Protein AF-Q4QB37-F1 (afdb_monomer_lite)

Foldseek 3Di:
DPVPDDDDPPDDPDDDLPDDQDPDDALVSLQSVCCVVVVDDADAEPVRVCVVVDPDDLQNQLVVQCVVVVPDDSVRSSVVSQVSRCSRHPHDPDPVVLVVLVVVLVVVPQDPPVVSVVNVVSVVVNVCPDLQVLLVVLVVVVVVVVDDPVQVVQLVVLLVPADPVNCVVCCVVVRRSSCSSCVVSSCVSVVVPPDDDDQDDQDAADADPPQRWFWFWFDFQHQQWIKIKTKHFAPVLQAAEEEPNHGPCVQQVNPPVLVVLLVVLCVLLVHDNSRMHIYMYTPGDDDPHLNDNRNSLRNLLNNNRRCCNSPRVSRNSCVVVCSPPDDPDHQAQQDPQAPVRGDHHDDDDDD

Radius of gyration: 33.07 Å; chains: 1; bounding box: 73×72×82 Å

pLDDT: mean 93.52, std 3.87, range [68.19, 97.94]

Secondary structure (DSSP, 8-state):
--TT--PPTT--SS--TTSPPPSS--HHHHHHHHHHHHSS---SSHHHHHHHHSS--HHHHHHHHHHHSTTS-HHHHHHHHHHHHHHHSPPP--HHHHHHHHHHHHHH-S--SGGGHHHHHHHHHHHTTSHHHHHHHHHHHHHTT---HHHHHHHHHHHHT--HHHHHHHTTTSSHHHHHHHHHHHHHHHT---PPP--S--PPP-B-TTT--EEEEEEETTTTEEEEEEEEE-TTS---EEETTEEHHHHTTT-HHHHHHHHHHHHHHT--GGGEEEEEEE-S---S---SHHHHHHHHHHHHHHHHHH-GGGHHHHHHTTTT------PPPP-TTBTTSSS-BPPP---

Organism: Leishmania major (NCBI:txid5664)

Structure (mmCIF, N/CA/C/O backbone):
data_AF-Q4QB37-F1
#
_entry.id   AF-Q4QB37-F1
#
loop_
_atom_site.group_PDB
_atom_site.id
_atom_site.type_symbol
_atom_site.label_atom_id
_atom_site.label_alt_id
_atom_site.label_comp_id
_atom_site.label_asym_id
_atom_site.label_entity_id
_atom_site.label_seq_id
_atom_site.pdbx_PDB_ins_code
_atom_site.Cartn_x
_atom_site.Cartn_y
_atom_site.Cartn_z
_atom_site.occupancy
_atom_site.B_iso_or_equiv
_atom_site.auth_seq_id
_atom_site.auth_comp_id
_atom_site.auth_asym_id
_atom_site.auth_atom_id
_atom_site.pdbx_PDB_model_num
ATOM 1 N N . MET A 1 1 ? -11.355 11.090 -40.617 1.00 86.00 1 MET A N 1
ATOM 2 C CA . MET A 1 1 ? -9.909 11.314 -40.771 1.00 86.00 1 MET A CA 1
ATOM 3 C C . MET A 1 1 ? -9.696 12.805 -40.866 1.00 86.00 1 MET A C 1
ATOM 5 O O . MET A 1 1 ? -10.284 13.434 -41.743 1.00 86.00 1 MET A O 1
ATOM 9 N N . TYR A 1 2 ? -8.968 13.372 -39.914 1.00 94.94 2 TYR A N 1
ATOM 10 C CA . TYR A 1 2 ? -8.568 14.773 -39.955 1.00 94.94 2 TYR A CA 1
ATOM 11 C C . TYR A 1 2 ? -7.623 15.028 -41.143 1.00 94.94 2 TYR A C 1
ATOM 13 O O . TYR A 1 2 ? -6.979 14.093 -41.625 1.00 94.94 2 TYR A O 1
ATOM 21 N N . PRO A 1 3 ? -7.509 16.274 -41.638 1.00 93.56 3 PRO A N 1
ATOM 22 C CA . PRO A 1 3 ? -6.517 16.603 -42.657 1.00 93.56 3 PRO A CA 1
ATOM 23 C C . PRO A 1 3 ? -5.101 16.231 -42.185 1.00 93.56 3 PRO A C 1
ATOM 25 O O . PRO A 1 3 ? -4.648 16.717 -41.152 1.00 93.56 3 PRO A O 1
ATOM 28 N N . GLY A 1 4 ? -4.418 15.357 -42.932 1.00 94.31 4 GLY A N 1
ATOM 29 C CA . GLY A 1 4 ? -3.079 14.845 -42.600 1.00 94.31 4 GLY A CA 1
ATOM 30 C C . GLY A 1 4 ? -3.050 13.557 -41.763 1.00 94.31 4 GLY A C 1
ATOM 31 O O . GLY A 1 4 ? -1.977 12.995 -41.562 1.00 94.31 4 GLY A O 1
ATOM 32 N N . GLU A 1 5 ? -4.198 13.052 -41.309 1.00 96.88 5 GLU A N 1
ATOM 33 C CA . GLU A 1 5 ? -4.301 11.757 -40.630 1.00 96.88 5 GLU A CA 1
ATOM 34 C C . GLU A 1 5 ? -4.379 10.619 -41.659 1.00 96.88 5 GLU A C 1
ATOM 36 O O . GLU A 1 5 ? -5.135 10.710 -42.627 1.00 96.88 5 GLU A O 1
ATOM 41 N N . TYR A 1 6 ? -3.633 9.531 -41.450 1.00 95.56 6 TYR A N 1
ATOM 42 C CA . TYR A 1 6 ? -3.677 8.335 -42.295 1.00 95.56 6 TYR A CA 1
ATOM 43 C C . TYR A 1 6 ? -3.517 7.055 -41.468 1.00 95.56 6 TYR A C 1
ATOM 45 O O . TYR A 1 6 ? -2.904 7.064 -40.401 1.00 95.56 6 TYR A O 1
ATOM 53 N N . VAL A 1 7 ? -4.071 5.942 -41.963 1.00 95.81 7 VAL A N 1
ATOM 54 C CA . VAL A 1 7 ? -3.812 4.614 -41.388 1.00 95.81 7 VAL A CA 1
ATOM 55 C C . VAL A 1 7 ? -2.369 4.222 -41.727 1.00 95.81 7 VAL A C 1
ATOM 57 O O . VAL A 1 7 ? -2.030 4.223 -42.913 1.00 95.81 7 VAL A O 1
ATOM 60 N N . PRO A 1 8 ? -1.521 3.879 -40.738 1.00 96.44 8 PRO A N 1
ATOM 61 C CA . PRO A 1 8 ? -0.138 3.496 -40.997 1.00 96.44 8 PRO A CA 1
ATOM 62 C C . PRO A 1 8 ? -0.023 2.331 -41.987 1.00 96.44 8 PRO A C 1
ATOM 64 O O . PRO A 1 8 ? -0.787 1.366 -41.932 1.00 96.44 8 PRO A O 1
ATOM 67 N N . ALA A 1 9 ? 0.956 2.402 -42.889 1.00 94.25 9 ALA A N 1
ATOM 68 C CA . ALA A 1 9 ? 1.209 1.332 -43.849 1.00 94.25 9 ALA A CA 1
ATOM 69 C C . ALA A 1 9 ? 1.575 0.018 -43.132 1.00 94.25 9 ALA A C 1
ATOM 71 O O . ALA A 1 9 ? 2.252 0.027 -42.105 1.00 94.25 9 ALA A O 1
ATOM 72 N N . GLY A 1 10 ? 1.113 -1.117 -43.667 1.00 89.69 10 GLY A N 1
ATOM 73 C CA . GLY A 1 10 ? 1.336 -2.439 -43.063 1.00 89.69 10 GLY A CA 1
ATOM 74 C C . GLY A 1 10 ? 0.497 -2.726 -41.809 1.00 89.69 10 GLY A C 1
ATOM 75 O O . GLY A 1 10 ? 0.618 -3.803 -41.231 1.00 89.69 10 GLY A O 1
ATOM 76 N N . HIS A 1 11 ? -0.376 -1.803 -41.391 1.00 93.75 11 HIS A N 1
ATOM 77 C CA . HIS A 1 11 ? -1.299 -2.007 -40.279 1.00 93.75 11 HIS A CA 1
ATOM 78 C C . HIS A 1 11 ? -2.693 -2.396 -40.787 1.00 93.75 11 HIS A C 1
ATOM 80 O O . HIS A 1 11 ? -3.345 -1.621 -41.486 1.00 93.75 11 HIS A O 1
ATOM 86 N N . ASN A 1 12 ? -3.187 -3.572 -40.393 1.00 93.50 12 ASN A N 1
ATOM 87 C CA . ASN A 1 12 ? -4.571 -3.953 -40.666 1.00 93.50 12 ASN A CA 1
ATOM 88 C C . ASN A 1 12 ? -5.507 -3.335 -39.615 1.00 93.50 12 ASN A C 1
ATOM 90 O O . ASN A 1 12 ? -5.438 -3.682 -38.440 1.00 93.50 12 ASN A O 1
ATOM 94 N N . THR A 1 13 ? -6.378 -2.416 -40.032 1.00 93.81 13 THR A N 1
ATOM 95 C CA . THR A 1 13 ? -7.339 -1.747 -39.138 1.00 93.81 13 THR A CA 1
ATOM 96 C C . THR A 1 13 ? -8.440 -2.681 -38.644 1.00 93.81 13 THR A C 1
ATOM 98 O O . THR A 1 13 ? -8.933 -2.502 -37.534 1.00 93.81 13 THR A O 1
ATOM 101 N N . LEU A 1 14 ? -8.843 -3.657 -39.459 1.00 94.00 14 LEU A N 1
ATOM 102 C CA . LEU A 1 14 ? -9.902 -4.605 -39.127 1.00 94.00 14 LEU A CA 1
ATOM 103 C C . LEU A 1 14 ? -9.282 -5.995 -38.969 1.00 94.00 14 LEU A C 1
ATOM 105 O O . LEU A 1 14 ? -9.226 -6.771 -39.922 1.00 94.00 14 LEU A O 1
ATOM 109 N N . SER A 1 15 ? -8.801 -6.287 -37.762 1.00 93.19 15 SER A N 1
ATOM 110 C CA . SER A 1 15 ? -8.366 -7.621 -37.342 1.00 93.19 15 SER A CA 1
ATOM 111 C C . SER A 1 15 ? -9.188 -8.107 -36.147 1.00 93.19 15 SER A C 1
ATOM 113 O O . SER A 1 15 ? -9.742 -7.329 -35.367 1.00 93.19 15 SER A O 1
ATOM 115 N N . SER A 1 16 ? -9.308 -9.422 -36.022 1.00 93.75 16 SER A N 1
ATOM 116 C CA . SER A 1 16 ? -10.074 -10.103 -34.989 1.00 93.75 16 SER A CA 1
ATOM 117 C C . SER A 1 16 ? -9.330 -11.331 -34.466 1.00 93.75 16 SER A C 1
ATOM 119 O O . SER A 1 16 ? -8.426 -11.873 -35.099 1.00 93.75 16 SER A O 1
ATOM 121 N N . LEU A 1 17 ? -9.728 -11.818 -33.289 1.00 93.19 17 LEU A N 1
ATOM 122 C CA . LEU A 1 17 ? -9.077 -12.973 -32.655 1.00 93.19 17 LEU A CA 1
ATOM 123 C C . LEU A 1 17 ? -9.372 -14.312 -33.353 1.00 93.19 17 LEU A C 1
ATOM 125 O O . LEU A 1 17 ? -8.714 -15.302 -33.048 1.00 93.19 17 LEU A O 1
ATOM 129 N N . ARG A 1 18 ? -10.338 -14.347 -34.280 1.00 93.56 18 ARG A N 1
ATOM 130 C CA . ARG A 1 18 ? -10.609 -15.515 -35.136 1.00 93.56 18 ARG A CA 1
ATOM 131 C C . ARG A 1 18 ? -9.748 -15.544 -36.399 1.00 93.56 18 ARG A C 1
ATOM 133 O O . ARG A 1 18 ? -9.687 -16.584 -37.041 1.00 93.56 18 ARG A O 1
ATOM 140 N N . ASP A 1 19 ? -9.133 -14.421 -36.768 1.00 94.06 19 ASP A N 1
ATOM 141 C CA . ASP A 1 19 ? -8.301 -14.355 -37.969 1.00 94.06 19 ASP A CA 1
ATOM 142 C C . ASP A 1 19 ? -7.011 -15.154 -37.756 1.00 94.06 19 ASP A C 1
ATOM 144 O O . ASP A 1 19 ? -6.623 -15.434 -36.619 1.00 94.06 19 ASP A O 1
ATOM 148 N N . GLU A 1 20 ? -6.322 -15.537 -38.824 1.00 94.44 20 GLU A N 1
ATOM 149 C CA . GLU A 1 20 ? -5.069 -16.282 -38.688 1.00 94.44 20 GLU A CA 1
ATOM 150 C C . GLU A 1 20 ? -3.976 -15.458 -37.992 1.00 94.44 20 GLU A C 1
ATOM 152 O O . GLU A 1 20 ? -3.927 -14.229 -38.091 1.00 94.44 20 GLU A O 1
ATOM 157 N N . LEU A 1 21 ? -3.100 -16.143 -37.250 1.00 94.62 21 LEU A N 1
ATOM 158 C CA . LEU A 1 21 ? -1.937 -15.498 -36.652 1.00 94.62 21 LEU A CA 1
ATOM 159 C C . LEU A 1 21 ? -0.938 -15.142 -37.751 1.00 94.62 21 LEU A C 1
ATOM 161 O O . LEU A 1 21 ? -0.580 -15.977 -38.579 1.00 94.62 21 LEU A O 1
ATOM 165 N N . ARG A 1 22 ? -0.462 -13.898 -37.728 1.00 93.56 22 ARG A N 1
ATOM 166 C CA . ARG A 1 22 ? 0.622 -13.461 -38.608 1.00 93.56 22 ARG A CA 1
ATOM 167 C C . ARG A 1 22 ? 1.912 -14.221 -38.281 1.00 93.56 22 ARG A C 1
ATOM 169 O O . ARG A 1 22 ? 2.149 -14.578 -37.130 1.00 93.56 22 ARG A O 1
ATOM 176 N N . SER A 1 23 ? 2.741 -14.449 -39.297 1.00 93.56 23 SER A N 1
ATOM 177 C CA . SER A 1 23 ? 3.988 -15.217 -39.179 1.00 93.56 23 SER A CA 1
ATOM 178 C C . SER A 1 23 ? 5.167 -14.419 -38.611 1.00 93.56 23 SER A C 1
ATOM 180 O O . SER A 1 23 ? 6.194 -14.999 -38.275 1.00 93.56 23 SER A O 1
ATOM 182 N N . ASP A 1 24 ? 5.062 -13.092 -38.554 1.00 94.00 24 ASP A N 1
ATOM 183 C CA . ASP A 1 24 ? 6.097 -12.191 -38.058 1.00 94.00 24 ASP A CA 1
ATOM 184 C C . ASP A 1 24 ? 5.946 -11.899 -36.555 1.00 94.00 24 ASP A C 1
ATOM 186 O O . ASP A 1 24 ? 4.862 -11.991 -35.977 1.00 94.00 24 ASP A O 1
ATOM 190 N N . LEU A 1 25 ? 7.048 -11.515 -35.904 1.00 93.56 25 LEU A N 1
ATOM 191 C CA . LEU A 1 25 ? 7.079 -11.150 -34.484 1.00 93.56 25 LEU A CA 1
ATOM 192 C C . LEU A 1 25 ? 7.114 -9.626 -34.335 1.00 93.56 25 LEU A C 1
ATOM 194 O O . LEU A 1 25 ? 8.174 -9.012 -34.215 1.00 93.56 25 LEU A O 1
ATOM 198 N N . THR A 1 26 ? 5.937 -9.008 -34.347 1.00 94.31 26 THR A N 1
ATOM 199 C CA . THR A 1 26 ? 5.738 -7.579 -34.085 1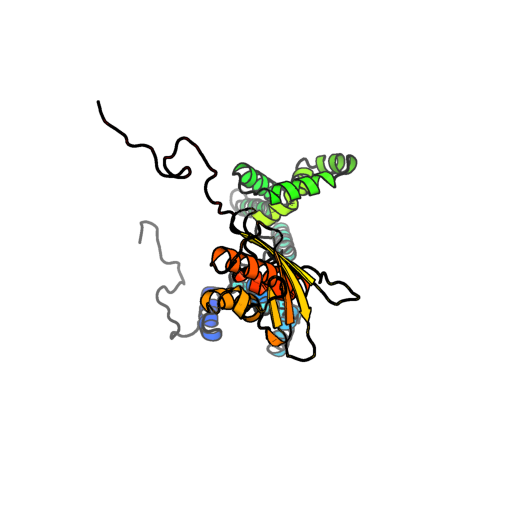.00 94.31 26 THR A CA 1
ATOM 200 C C . THR A 1 26 ? 5.007 -7.389 -32.763 1.00 94.31 26 THR A C 1
ATOM 202 O O . THR A 1 26 ? 4.374 -8.308 -32.248 1.00 94.31 26 THR A O 1
ATOM 205 N N . ALA A 1 27 ? 5.028 -6.171 -32.215 1.00 93.19 27 ALA A N 1
ATOM 206 C CA . ALA A 1 27 ? 4.244 -5.866 -31.019 1.00 93.19 27 ALA A CA 1
ATOM 207 C C . ALA A 1 27 ? 2.740 -6.146 -31.219 1.00 93.19 27 ALA A C 1
ATOM 209 O O . ALA A 1 27 ? 2.068 -6.548 -30.277 1.00 93.19 27 ALA A O 1
ATOM 210 N N . GLN A 1 28 ? 2.206 -5.961 -32.434 1.00 93.50 28 GLN A N 1
ATOM 211 C CA . GLN A 1 28 ? 0.800 -6.248 -32.736 1.00 93.50 28 GLN A CA 1
ATOM 212 C C . GLN A 1 28 ? 0.531 -7.755 -32.820 1.00 93.50 28 GLN A C 1
ATOM 214 O O . GLN A 1 28 ? -0.365 -8.244 -32.134 1.00 93.50 28 GLN A O 1
ATOM 219 N N . SER A 1 29 ? 1.326 -8.504 -33.596 1.00 95.38 29 SER A N 1
ATOM 220 C CA . SER A 1 29 ? 1.122 -9.951 -33.745 1.00 95.38 29 SER A CA 1
ATOM 221 C C . SER A 1 29 ? 1.342 -10.702 -32.429 1.00 95.38 29 SER A C 1
ATOM 223 O O . SER A 1 29 ? 0.540 -11.568 -32.082 1.00 95.38 29 SER A O 1
ATOM 225 N N . LEU A 1 30 ? 2.351 -10.317 -31.638 1.00 96.50 30 LEU A N 1
ATOM 226 C CA . LEU A 1 30 ? 2.598 -10.905 -30.321 1.00 96.50 30 LEU A CA 1
ATOM 227 C C . LEU A 1 30 ? 1.475 -10.598 -29.327 1.00 96.50 30 LEU A C 1
ATOM 229 O O . LEU A 1 30 ? 1.081 -11.492 -28.588 1.00 96.50 30 LEU A O 1
ATOM 233 N N . LYS A 1 31 ? 0.912 -9.382 -29.316 1.00 96.06 31 LYS A N 1
ATOM 234 C CA . LYS A 1 31 ? -0.212 -9.041 -28.424 1.00 96.06 31 LYS A CA 1
ATOM 235 C C . LYS A 1 31 ? -1.504 -9.760 -28.801 1.00 96.06 31 LYS A C 1
ATOM 237 O O . LYS A 1 31 ? -2.236 -10.183 -27.909 1.00 96.06 31 LYS A O 1
ATOM 242 N N . GLU A 1 32 ? -1.784 -9.929 -30.091 1.00 95.38 32 GLU A N 1
ATOM 243 C CA . GLU A 1 32 ? -2.920 -10.734 -30.559 1.00 95.38 32 GLU A CA 1
ATOM 244 C C . GLU A 1 32 ? -2.743 -12.214 -30.196 1.00 95.38 32 GLU A C 1
ATOM 246 O O . GLU A 1 32 ? -3.675 -12.831 -29.680 1.00 95.38 32 GLU A O 1
ATOM 251 N N . ALA A 1 33 ? -1.547 -12.776 -30.410 1.00 96.62 33 ALA A N 1
ATOM 252 C CA . ALA A 1 33 ? -1.224 -14.141 -30.002 1.00 96.62 33 ALA A CA 1
ATOM 253 C C . ALA A 1 33 ? -1.352 -14.306 -28.482 1.00 96.62 33 ALA A C 1
ATOM 255 O O . ALA A 1 33 ? -2.011 -15.226 -28.004 1.00 96.62 33 ALA A O 1
ATOM 256 N N . TRP A 1 34 ? -0.800 -13.366 -27.720 1.00 96.88 34 TRP A N 1
ATOM 257 C CA . TRP A 1 34 ? -0.858 -13.364 -26.267 1.00 96.88 34 TRP A CA 1
ATOM 258 C C . TRP A 1 34 ? -2.282 -13.255 -25.726 1.00 96.88 34 TRP A C 1
ATOM 260 O O . TRP A 1 34 ? -2.612 -13.939 -24.762 1.00 96.88 34 TRP A O 1
ATOM 270 N N . MET A 1 35 ? -3.153 -12.466 -26.362 1.00 96.44 35 MET A N 1
ATOM 271 C CA . MET A 1 35 ? -4.573 -12.403 -26.007 1.00 96.44 35 MET A CA 1
ATOM 272 C C . MET A 1 35 ? -5.250 -13.772 -26.140 1.00 96.44 35 MET A C 1
ATOM 274 O O . MET A 1 35 ? -6.030 -14.163 -25.275 1.00 96.44 35 MET A O 1
ATOM 278 N N . ARG A 1 36 ? -4.927 -14.526 -27.199 1.00 96.06 36 ARG A N 1
ATOM 279 C CA . ARG A 1 36 ? -5.458 -15.883 -27.411 1.00 96.06 36 ARG A CA 1
ATOM 280 C C . ARG A 1 36 ? -4.876 -16.893 -26.422 1.00 96.06 36 ARG A C 1
ATOM 282 O O . ARG A 1 36 ? -5.605 -17.765 -25.969 1.00 96.06 36 ARG A O 1
ATOM 289 N N . VAL A 1 37 ? -3.589 -16.772 -26.095 1.00 96.81 37 VAL A N 1
ATOM 290 C CA . VAL A 1 37 ? -2.877 -17.693 -25.192 1.00 96.81 37 VAL A CA 1
ATOM 291 C C . VAL A 1 37 ? -3.271 -17.473 -23.731 1.00 96.81 37 VAL A C 1
ATOM 293 O O . VAL A 1 37 ? -3.598 -18.423 -23.029 1.00 96.81 37 VAL A O 1
ATOM 296 N N . SER A 1 38 ? -3.242 -16.225 -23.267 1.00 95.00 38 SER A N 1
ATOM 297 C CA . SER A 1 38 ? -3.445 -15.865 -21.857 1.00 95.00 38 SER A CA 1
ATOM 298 C C . SER A 1 38 ? -4.896 -15.539 -21.496 1.00 95.00 38 SER A C 1
ATOM 300 O O . SER A 1 38 ? -5.207 -15.353 -20.323 1.00 95.00 38 SER A O 1
ATOM 302 N N . GLY A 1 39 ? -5.786 -15.416 -22.487 1.00 91.94 39 GLY A N 1
ATOM 303 C CA . GLY A 1 39 ? -7.202 -15.114 -22.267 1.00 91.94 39 GLY A CA 1
ATOM 304 C C . GLY A 1 39 ? -7.494 -13.695 -21.765 1.00 91.94 39 GLY A C 1
ATOM 305 O O . GLY A 1 39 ? -8.607 -13.441 -21.311 1.00 91.94 39 GLY A O 1
ATOM 306 N N . GLY A 1 40 ? -6.527 -12.771 -21.840 1.00 92.06 40 GLY A N 1
ATOM 307 C CA . GLY A 1 40 ? -6.707 -11.367 -21.443 1.00 92.06 40 GLY A CA 1
ATOM 308 C C . GLY A 1 40 ? -5.790 -10.867 -20.332 1.00 92.06 40 GLY A C 1
ATOM 309 O O . GLY A 1 40 ? -6.056 -9.807 -19.764 1.00 92.06 40 GLY A O 1
ATOM 310 N N . MET A 1 41 ? -4.709 -11.583 -20.015 1.00 93.25 41 MET A N 1
ATOM 311 C CA . MET A 1 41 ? -3.689 -11.059 -19.111 1.00 93.25 41 MET A CA 1
ATOM 312 C C . MET A 1 41 ? -2.890 -9.957 -19.813 1.00 93.25 41 MET A C 1
ATOM 314 O O . MET A 1 41 ? -2.275 -10.189 -20.848 1.00 93.25 41 MET A O 1
ATOM 318 N N . TYR A 1 42 ? -2.852 -8.761 -19.235 1.00 93.69 42 TYR A N 1
ATOM 319 C CA . TYR A 1 42 ? -2.038 -7.652 -19.729 1.00 93.69 42 TYR A CA 1
ATOM 320 C C . TYR A 1 42 ? -1.278 -7.010 -18.573 1.00 93.69 42 TYR A C 1
ATOM 322 O O . TYR A 1 42 ? -1.809 -6.867 -17.474 1.00 93.69 42 TYR A O 1
ATOM 330 N N . PHE A 1 43 ? -0.051 -6.584 -18.846 1.00 93.94 43 PHE A N 1
ATOM 331 C CA . PHE A 1 43 ? 0.856 -5.968 -17.881 1.00 93.94 43 PHE A CA 1
ATOM 332 C C . PHE A 1 43 ? 1.539 -4.752 -18.522 1.00 93.94 43 PHE A C 1
ATOM 334 O O . PHE A 1 43 ? 1.700 -4.697 -19.746 1.00 93.94 43 PHE A O 1
ATOM 341 N N . LYS A 1 44 ? 1.873 -3.722 -17.731 1.00 91.25 44 LYS A N 1
ATOM 342 C CA . LYS A 1 44 ? 2.383 -2.450 -18.279 1.00 91.25 44 LYS A CA 1
ATOM 343 C C . LYS A 1 44 ? 3.896 -2.474 -18.454 1.00 91.25 44 LYS A C 1
ATOM 345 O O . LYS A 1 44 ? 4.394 -1.867 -19.405 1.00 91.25 44 LYS A O 1
ATOM 350 N N . SER A 1 45 ? 4.604 -3.169 -17.573 1.00 91.69 45 SER A N 1
ATOM 351 C CA . SER A 1 45 ? 6.054 -3.370 -17.603 1.00 91.69 45 SER A CA 1
ATOM 352 C C . SER A 1 45 ? 6.405 -4.848 -17.429 1.00 91.69 45 SER A C 1
ATOM 354 O O . SER A 1 45 ? 5.564 -5.657 -17.040 1.00 91.69 45 SER A O 1
ATOM 356 N N . ILE A 1 46 ? 7.663 -5.193 -17.699 1.00 92.19 46 ILE A N 1
ATOM 357 C CA . ILE A 1 46 ? 8.186 -6.530 -17.404 1.00 92.19 46 ILE A CA 1
ATOM 358 C C . ILE A 1 46 ? 8.112 -6.821 -15.897 1.00 92.19 46 ILE A C 1
ATOM 360 O O . ILE A 1 46 ? 7.749 -7.925 -15.503 1.00 92.19 46 ILE A O 1
ATOM 364 N N . ASP A 1 47 ? 8.396 -5.823 -15.059 1.00 89.00 47 ASP A N 1
ATOM 365 C CA . ASP A 1 47 ? 8.365 -5.977 -13.601 1.00 89.00 47 ASP A CA 1
ATOM 366 C C . ASP A 1 47 ? 6.958 -6.309 -13.091 1.00 89.00 47 ASP A C 1
ATOM 368 O O . ASP A 1 47 ? 6.823 -7.109 -12.174 1.00 89.00 47 ASP A O 1
ATOM 372 N N . ASP A 1 48 ? 5.902 -5.775 -13.720 1.00 90.00 48 ASP A N 1
ATOM 373 C CA . ASP A 1 48 ? 4.518 -6.149 -13.401 1.00 90.00 48 ASP A CA 1
ATOM 374 C C . ASP A 1 48 ? 4.256 -7.637 -13.687 1.00 90.00 48 ASP A C 1
ATOM 376 O O . ASP A 1 48 ? 3.529 -8.298 -12.944 1.00 90.00 48 ASP A O 1
ATOM 380 N N . TYR A 1 49 ? 4.840 -8.175 -14.767 1.00 93.06 49 TYR A N 1
ATOM 381 C CA . TYR A 1 49 ? 4.739 -9.599 -15.074 1.00 93.06 49 TYR A CA 1
ATOM 382 C C . TYR A 1 49 ? 5.457 -10.422 -14.006 1.00 93.06 49 TYR A C 1
ATOM 384 O O . TYR A 1 49 ? 4.834 -11.309 -13.427 1.00 93.06 49 TYR A O 1
ATOM 392 N N . TYR A 1 50 ? 6.709 -10.093 -13.676 1.00 91.88 50 TYR A N 1
ATOM 393 C CA . TYR A 1 50 ? 7.450 -10.792 -12.619 1.00 91.88 50 TYR A CA 1
ATOM 394 C C . TYR A 1 50 ? 6.786 -10.668 -11.242 1.00 91.88 50 TYR A C 1
ATOM 396 O O . TYR A 1 50 ? 6.734 -11.645 -10.501 1.00 91.88 50 TYR A O 1
ATOM 404 N N . ALA A 1 51 ? 6.170 -9.525 -10.933 1.00 89.38 51 ALA A N 1
ATOM 405 C CA . ALA A 1 51 ? 5.368 -9.351 -9.726 1.00 89.38 51 ALA A CA 1
ATOM 406 C C . ALA A 1 51 ? 4.125 -10.258 -9.710 1.00 89.38 51 ALA A C 1
ATOM 408 O O . ALA A 1 51 ? 3.709 -10.706 -8.647 1.00 89.38 51 ALA A O 1
ATOM 409 N N . SER A 1 52 ? 3.530 -10.549 -10.873 1.00 91.25 52 SER A N 1
ATOM 410 C CA . SER A 1 52 ? 2.365 -11.440 -10.967 1.00 91.25 52 SER A CA 1
ATOM 411 C C . SER A 1 52 ? 2.706 -12.919 -10.783 1.00 91.25 52 SER A C 1
ATOM 413 O O . SER A 1 52 ? 1.856 -13.688 -10.337 1.00 91.25 52 SER A O 1
ATOM 415 N N . VAL A 1 53 ? 3.937 -13.311 -11.119 1.00 90.19 53 VAL A N 1
ATOM 416 C CA . VAL A 1 53 ? 4.414 -14.696 -11.008 1.00 90.19 53 VAL A CA 1
ATOM 417 C C . VAL A 1 53 ? 5.260 -14.957 -9.755 1.00 90.19 53 VAL A C 1
ATOM 419 O O . VAL A 1 53 ? 5.724 -16.077 -9.585 1.00 90.19 53 VAL A O 1
ATOM 422 N N . ASP A 1 54 ? 5.427 -13.933 -8.910 1.00 88.06 54 ASP A N 1
ATOM 423 C CA . ASP A 1 54 ? 6.017 -13.920 -7.562 1.00 88.06 54 ASP A CA 1
ATOM 424 C C . ASP A 1 54 ? 7.173 -14.914 -7.330 1.00 88.06 54 ASP A C 1
ATOM 426 O O . ASP A 1 54 ? 6.977 -16.067 -6.942 1.00 88.06 54 ASP A O 1
ATOM 430 N N . GLY A 1 55 ? 8.405 -14.443 -7.547 1.00 86.31 55 GLY A N 1
ATOM 431 C CA . GLY A 1 55 ? 9.626 -15.223 -7.312 1.00 86.31 55 GLY A CA 1
ATOM 432 C C . GLY A 1 55 ? 10.124 -16.025 -8.516 1.00 86.31 55 GLY A C 1
ATOM 433 O O . GLY A 1 55 ? 11.063 -16.808 -8.361 1.00 86.31 55 GLY A O 1
ATOM 434 N N . LEU A 1 56 ? 9.525 -15.827 -9.698 1.00 92.19 56 LEU A N 1
ATOM 435 C CA . LEU A 1 56 ? 10.103 -16.282 -10.962 1.00 92.19 56 LEU A CA 1
ATOM 436 C C . LEU A 1 56 ? 10.984 -15.206 -11.596 1.00 92.19 56 LEU A C 1
ATOM 438 O O . LEU A 1 56 ? 10.524 -14.094 -11.846 1.00 92.19 56 LEU A O 1
ATOM 442 N N . ASP A 1 57 ? 12.211 -15.587 -11.943 1.00 89.88 57 ASP A N 1
ATOM 443 C CA . ASP A 1 57 ? 13.199 -14.703 -12.565 1.00 89.88 57 ASP A CA 1
ATOM 444 C C . ASP A 1 57 ? 13.436 -15.027 -14.051 1.00 89.88 57 ASP A C 1
ATOM 446 O O . ASP A 1 57 ? 13.121 -16.112 -14.555 1.00 89.88 57 ASP A O 1
ATOM 450 N N . GLN A 1 58 ? 14.076 -14.090 -14.761 1.00 90.81 58 GLN A N 1
ATOM 451 C CA . GLN A 1 58 ? 14.435 -14.230 -16.179 1.00 90.81 58 GLN A CA 1
ATOM 452 C C . GLN A 1 58 ? 15.229 -15.513 -16.466 1.00 90.81 58 GLN A C 1
ATOM 454 O O . GLN A 1 58 ? 15.025 -16.151 -17.500 1.00 90.81 58 GLN A O 1
ATOM 459 N N . GLU A 1 59 ? 16.143 -15.899 -15.571 1.00 91.06 59 GLU A N 1
ATOM 460 C CA . GLU A 1 59 ? 16.985 -17.078 -15.777 1.00 91.06 59 GLU A CA 1
ATOM 461 C C . GLU A 1 59 ? 16.186 -18.378 -15.726 1.00 91.06 59 GLU A C 1
ATOM 463 O O . GLU A 1 59 ? 16.397 -19.247 -16.568 1.00 91.06 59 GLU A O 1
ATOM 468 N N . GLN A 1 60 ? 15.234 -18.474 -14.798 1.00 93.62 60 GLN A N 1
ATOM 469 C CA . GLN A 1 60 ? 14.396 -19.657 -14.611 1.00 93.62 60 GLN A CA 1
ATOM 470 C C . GLN A 1 60 ? 13.468 -19.870 -15.813 1.00 93.62 60 GLN A C 1
ATOM 472 O O . GLN A 1 60 ? 13.329 -20.986 -16.310 1.00 93.62 60 GLN A O 1
ATOM 477 N N . LEU A 1 61 ? 12.890 -18.789 -16.352 1.00 92.88 61 LEU A N 1
ATOM 478 C CA . LEU A 1 61 ? 12.141 -18.860 -17.611 1.00 92.88 61 LEU A CA 1
ATOM 479 C C . LEU A 1 61 ? 13.060 -19.187 -18.798 1.00 92.88 61 LEU A C 1
ATOM 481 O O . LEU A 1 61 ? 12.680 -19.950 -19.685 1.00 92.88 61 LEU A O 1
ATOM 485 N N . GLY A 1 62 ? 14.280 -18.645 -18.805 1.00 92.81 62 GLY A N 1
ATOM 486 C CA . GLY A 1 62 ? 15.288 -18.931 -19.824 1.00 92.81 62 GLY A CA 1
ATOM 487 C C . GLY A 1 62 ? 15.688 -20.407 -19.876 1.00 92.81 62 GLY A C 1
ATOM 488 O O . GLY A 1 62 ? 15.886 -20.942 -20.962 1.00 92.81 62 GLY A O 1
ATOM 489 N N . GLU A 1 63 ? 15.750 -21.093 -18.735 1.00 93.31 63 GLU A N 1
ATOM 490 C CA . GLU A 1 63 ? 16.027 -22.533 -18.670 1.00 93.31 63 GLU A CA 1
ATOM 491 C C . GLU A 1 63 ? 14.925 -23.352 -19.352 1.00 93.31 63 GLU A C 1
ATOM 493 O O . GLU A 1 63 ? 15.227 -24.213 -20.182 1.00 93.31 63 GLU A O 1
ATOM 498 N N . ILE A 1 64 ? 13.656 -23.011 -19.108 1.00 93.81 64 ILE A N 1
ATOM 499 C CA . ILE A 1 64 ? 12.507 -23.631 -19.788 1.00 93.81 64 ILE A CA 1
ATOM 500 C C . ILE A 1 64 ? 12.599 -23.406 -21.301 1.00 93.81 64 ILE A C 1
ATOM 502 O O . ILE A 1 64 ? 12.453 -24.344 -22.084 1.00 93.81 64 ILE A O 1
ATOM 506 N N . VAL A 1 65 ? 12.889 -22.173 -21.726 1.00 94.81 65 VAL A N 1
ATOM 507 C CA . VAL A 1 65 ? 13.041 -21.835 -23.148 1.00 94.81 65 VAL A CA 1
ATOM 508 C C . VAL A 1 65 ? 14.203 -22.599 -23.786 1.00 94.81 65 VAL A C 1
ATOM 510 O O . VAL A 1 65 ? 14.044 -23.116 -24.887 1.00 94.81 65 VAL A O 1
ATOM 513 N N . SER A 1 66 ? 15.340 -22.727 -23.099 1.00 94.00 66 SER A N 1
ATOM 514 C CA . SER A 1 66 ? 16.504 -23.466 -23.606 1.00 94.00 66 SER A CA 1
ATOM 515 C C . SER A 1 66 ? 16.241 -24.966 -23.756 1.00 94.00 66 SER A C 1
ATOM 517 O O . SER A 1 66 ? 16.773 -25.599 -24.662 1.00 94.00 66 SER A O 1
ATOM 519 N N . ALA A 1 67 ? 15.374 -25.535 -22.912 1.00 93.94 67 ALA A N 1
ATOM 520 C CA . ALA A 1 67 ? 14.947 -26.923 -23.040 1.00 93.94 67 ALA A CA 1
ATOM 521 C C . ALA A 1 67 ? 13.990 -27.130 -24.228 1.00 93.94 67 ALA A C 1
ATOM 523 O O . ALA A 1 67 ? 14.029 -28.174 -24.876 1.00 93.94 67 ALA A O 1
ATOM 524 N N . LEU A 1 68 ? 13.134 -26.144 -24.519 1.00 95.81 68 LEU A N 1
ATOM 525 C CA . LEU A 1 68 ? 12.179 -26.198 -25.633 1.00 95.81 68 LEU A CA 1
ATOM 526 C C . LEU A 1 68 ? 12.825 -25.903 -26.993 1.00 95.81 68 LEU A C 1
ATOM 528 O O . LEU A 1 68 ? 12.381 -26.430 -28.011 1.00 95.81 68 LEU A O 1
ATOM 532 N N . LEU A 1 69 ? 13.854 -25.056 -27.013 1.00 94.94 69 LEU A N 1
ATOM 533 C CA . LEU A 1 69 ? 14.584 -24.639 -28.206 1.00 94.94 69 LEU A CA 1
ATOM 534 C C . LEU A 1 69 ? 16.061 -25.038 -28.048 1.00 94.94 69 LEU A C 1
ATOM 536 O O . LEU A 1 69 ? 16.872 -24.204 -27.641 1.00 94.94 69 LEU A O 1
ATOM 540 N N . PRO A 1 70 ? 16.420 -26.301 -28.358 1.00 90.25 70 PRO A N 1
ATOM 541 C CA . PRO A 1 70 ? 17.708 -26.893 -27.981 1.00 90.25 70 PRO A CA 1
ATOM 542 C C . PRO A 1 70 ? 18.925 -26.237 -28.648 1.00 90.25 70 PRO A C 1
ATOM 544 O O . PRO A 1 70 ? 20.040 -26.367 -28.150 1.00 90.25 70 PRO A O 1
ATOM 547 N N . ASP A 1 71 ? 18.717 -25.516 -29.751 1.00 94.44 71 ASP A N 1
ATOM 548 C CA . ASP A 1 71 ? 19.780 -24.811 -30.472 1.00 94.44 71 ASP A CA 1
ATOM 549 C C . ASP A 1 71 ? 20.122 -23.440 -29.856 1.00 94.44 71 ASP A C 1
ATOM 551 O O . ASP A 1 71 ? 21.137 -22.841 -30.217 1.00 94.44 71 ASP A O 1
ATOM 555 N N . LEU A 1 72 ? 19.302 -22.925 -28.928 1.00 93.25 72 LEU A N 1
ATOM 556 C CA . LEU A 1 72 ? 19.553 -21.642 -28.271 1.00 93.25 72 LEU A CA 1
ATOM 557 C C . LEU A 1 72 ? 20.538 -21.785 -27.113 1.00 93.25 72 LEU A C 1
ATOM 559 O O . LEU A 1 72 ? 20.391 -22.624 -26.222 1.00 93.25 72 LEU A O 1
ATOM 563 N N . ARG A 1 73 ? 21.510 -20.872 -27.053 1.00 94.19 73 ARG A N 1
ATOM 564 C CA . ARG A 1 73 ? 22.388 -20.753 -25.881 1.00 94.19 73 ARG A CA 1
ATOM 565 C C . ARG A 1 73 ? 21.603 -20.216 -24.685 1.00 94.19 73 ARG A C 1
ATOM 567 O O . ARG A 1 73 ? 20.649 -19.460 -24.849 1.00 94.19 73 ARG A O 1
ATOM 574 N N . LYS A 1 74 ? 22.077 -20.492 -23.463 1.00 91.75 74 LYS A N 1
ATOM 575 C CA . LYS A 1 74 ? 21.449 -20.003 -22.216 1.00 91.75 74 LYS A CA 1
ATOM 576 C C . LYS A 1 74 ? 21.159 -18.492 -22.244 1.00 91.75 74 LYS A C 1
ATOM 578 O O . LYS A 1 74 ? 20.045 -18.075 -21.946 1.00 91.75 74 LYS A O 1
ATOM 583 N N . TYR A 1 75 ? 22.130 -17.678 -22.663 1.00 93.31 75 TYR A N 1
ATOM 584 C CA . TYR A 1 75 ? 21.961 -16.221 -22.755 1.00 93.31 75 TYR A CA 1
ATOM 585 C C . TYR A 1 75 ? 20.958 -15.792 -23.833 1.00 93.31 75 TYR A C 1
ATOM 587 O O . TYR A 1 75 ? 20.239 -14.814 -23.651 1.00 93.31 75 TYR A O 1
ATOM 595 N N . GLU A 1 76 ? 20.882 -16.521 -24.947 1.00 94.62 76 GLU A N 1
ATOM 596 C CA . GLU A 1 76 ? 19.932 -16.238 -26.029 1.00 94.62 76 GLU A CA 1
ATOM 597 C C . GLU A 1 76 ? 18.507 -16.608 -25.611 1.00 94.62 76 GLU A C 1
ATOM 599 O O . GLU A 1 76 ? 17.576 -15.859 -25.890 1.00 94.62 76 GLU A O 1
ATOM 604 N N . ALA A 1 77 ? 18.341 -17.703 -24.865 1.00 94.38 77 ALA A N 1
ATOM 605 C CA . ALA A 1 77 ? 17.063 -18.097 -24.283 1.00 94.38 77 ALA A CA 1
ATOM 606 C C . ALA A 1 77 ? 16.560 -17.057 -23.266 1.00 94.38 77 ALA A C 1
ATOM 608 O O . ALA A 1 77 ? 15.411 -16.620 -23.334 1.00 94.38 77 ALA A O 1
ATOM 609 N N . GLN A 1 78 ? 17.438 -16.578 -22.379 1.00 93.56 78 GLN A N 1
ATOM 610 C CA . GLN A 1 78 ? 17.133 -15.472 -21.465 1.00 93.56 78 GLN A CA 1
ATOM 611 C C . GLN A 1 78 ? 16.794 -14.175 -22.220 1.00 93.56 78 GLN A C 1
ATOM 613 O O . GLN A 1 78 ? 15.868 -13.458 -21.838 1.00 93.56 78 GLN A O 1
ATOM 618 N N . ALA A 1 79 ? 17.532 -13.848 -23.284 1.00 92.81 79 ALA A N 1
ATOM 619 C CA . ALA A 1 79 ? 17.270 -12.667 -24.103 1.00 92.81 79 ALA A CA 1
ATOM 620 C C . ALA A 1 79 ? 15.932 -12.772 -24.849 1.00 92.81 79 ALA A C 1
ATOM 622 O O . ALA A 1 79 ? 15.233 -11.766 -24.979 1.00 92.81 79 ALA A O 1
ATOM 623 N N . LEU A 1 80 ? 15.552 -13.975 -25.292 1.00 95.00 80 LEU A N 1
ATOM 624 C CA . LEU A 1 80 ? 14.271 -14.236 -25.939 1.00 95.00 80 LEU A CA 1
ATOM 625 C C . LEU A 1 80 ? 13.104 -13.961 -24.987 1.00 95.00 80 LEU A C 1
ATOM 627 O O . LEU A 1 80 ? 12.175 -13.256 -25.378 1.00 95.00 80 LEU A O 1
ATOM 631 N N . VAL A 1 81 ? 13.183 -14.428 -23.735 1.00 94.38 81 VAL A N 1
ATOM 632 C CA . VAL A 1 81 ? 12.179 -14.125 -22.695 1.00 94.38 81 VAL A CA 1
ATOM 633 C C . VAL A 1 81 ? 11.994 -12.615 -22.563 1.00 94.38 81 VAL A C 1
ATOM 635 O O . VAL A 1 81 ? 10.889 -12.104 -22.746 1.00 94.38 81 VAL A O 1
ATOM 638 N N . THR A 1 82 ? 13.084 -11.880 -22.337 1.00 93.56 82 THR A N 1
ATOM 639 C CA . THR A 1 82 ? 13.029 -10.421 -22.180 1.00 93.56 82 THR A CA 1
ATOM 640 C C . THR A 1 82 ? 12.490 -9.742 -23.434 1.00 93.56 82 THR A C 1
ATOM 642 O O . THR A 1 82 ? 11.616 -8.887 -23.342 1.00 93.56 82 THR A O 1
ATOM 645 N N . LYS A 1 83 ? 12.937 -10.140 -24.629 1.00 94.00 83 LYS A N 1
ATOM 646 C CA . LYS A 1 83 ? 12.489 -9.528 -25.886 1.00 94.00 83 LYS A CA 1
ATOM 647 C C . LYS A 1 83 ? 10.995 -9.736 -26.141 1.00 94.00 83 LYS A C 1
ATOM 649 O O . LYS A 1 83 ? 10.334 -8.820 -26.641 1.00 94.00 83 LYS A O 1
ATOM 654 N N . VAL A 1 84 ? 10.462 -10.910 -25.804 1.00 94.94 84 VAL A N 1
ATOM 655 C CA . VAL A 1 84 ? 9.028 -11.205 -25.917 1.00 94.94 84 VAL A CA 1
ATOM 656 C C . VAL A 1 84 ? 8.240 -10.371 -24.913 1.00 94.94 84 VAL A C 1
ATOM 658 O O . VAL A 1 84 ? 7.315 -9.672 -25.325 1.00 94.94 84 VAL A O 1
ATOM 661 N N . LEU A 1 85 ? 8.636 -10.363 -23.635 1.00 94.81 85 LEU A N 1
ATOM 662 C CA . LEU A 1 85 ? 7.949 -9.579 -22.602 1.00 94.81 85 LEU A CA 1
ATOM 663 C C . LEU A 1 85 ? 7.907 -8.089 -22.964 1.00 94.81 85 LEU A C 1
ATOM 665 O O . LEU A 1 85 ? 6.851 -7.472 -22.896 1.00 94.81 85 LEU A O 1
ATOM 669 N N . GLU A 1 86 ? 8.991 -7.528 -23.492 1.00 94.62 86 GLU A N 1
ATOM 670 C CA . GLU A 1 86 ? 9.026 -6.131 -23.947 1.00 94.62 86 GLU A CA 1
ATOM 671 C C . GLU A 1 86 ? 8.237 -5.822 -25.201 1.00 94.62 86 GLU A C 1
ATOM 673 O O . GLU A 1 86 ? 7.902 -4.669 -25.453 1.00 94.62 86 GLU A O 1
ATOM 678 N N . SER A 1 87 ? 7.980 -6.828 -26.026 1.00 95.44 87 SER A N 1
ATOM 679 C CA . SER A 1 87 ? 7.102 -6.654 -27.178 1.00 95.44 87 SER A CA 1
ATOM 680 C C . SER A 1 87 ? 5.632 -6.649 -26.737 1.00 95.44 87 SER A C 1
ATOM 682 O O . SER A 1 87 ? 4.785 -6.038 -27.396 1.00 95.44 87 SER A O 1
ATOM 684 N N . LEU A 1 88 ? 5.334 -7.290 -25.600 1.00 95.19 88 LEU A N 1
ATOM 685 C CA . LEU A 1 88 ? 4.017 -7.319 -24.965 1.00 95.19 88 LEU A CA 1
ATOM 686 C C . LEU A 1 88 ? 3.769 -6.102 -24.059 1.00 95.19 88 LEU A C 1
ATOM 688 O O . LEU A 1 88 ? 2.636 -5.621 -23.997 1.00 95.19 88 LEU A O 1
ATOM 692 N N . SER A 1 89 ? 4.807 -5.556 -23.423 1.00 94.62 89 SER A N 1
ATOM 693 C CA . SER A 1 89 ? 4.725 -4.429 -22.485 1.00 94.62 89 SER A CA 1
ATOM 694 C C . SER A 1 89 ? 5.583 -3.234 -22.907 1.00 94.62 89 SER A C 1
ATOM 696 O O . SER A 1 89 ? 5.983 -3.104 -24.060 1.00 94.62 89 SER A O 1
ATOM 698 N N . LYS A 1 90 ? 5.843 -2.300 -21.984 1.00 91.12 90 LYS A N 1
ATOM 699 C CA . LYS A 1 90 ? 6.924 -1.324 -22.156 1.00 91.12 90 LYS A CA 1
ATOM 700 C C . LYS A 1 90 ? 8.292 -2.003 -21.967 1.00 91.12 90 LYS A C 1
ATOM 702 O O . LYS A 1 90 ? 8.363 -2.955 -21.183 1.00 91.12 90 LYS A O 1
ATOM 707 N N . PRO A 1 91 ? 9.354 -1.514 -22.639 1.00 88.94 91 PRO A N 1
ATOM 708 C CA . PRO A 1 91 ? 10.726 -1.953 -22.393 1.00 88.94 91 PRO A CA 1
ATOM 709 C C . PRO A 1 91 ? 11.136 -1.766 -20.931 1.00 88.94 91 PRO A C 1
ATOM 711 O O . PRO A 1 91 ? 10.688 -0.810 -20.296 1.00 88.94 91 PRO A O 1
ATOM 714 N N . ALA A 1 92 ? 12.006 -2.638 -20.417 1.00 85.38 92 ALA A N 1
ATOM 715 C CA . ALA A 1 92 ? 12.565 -2.456 -19.080 1.00 85.38 92 ALA A CA 1
ATOM 716 C C . ALA A 1 92 ? 13.513 -1.250 -19.039 1.00 85.38 92 ALA A C 1
ATOM 718 O O . ALA A 1 92 ? 14.392 -1.115 -19.898 1.00 85.38 92 ALA A O 1
ATOM 719 N N . ASP A 1 93 ? 13.373 -0.417 -18.009 1.00 82.38 93 ASP A N 1
ATOM 720 C CA . ASP A 1 93 ? 14.336 0.636 -17.693 1.00 82.38 93 ASP A CA 1
ATOM 721 C C . ASP A 1 93 ? 15.387 0.066 -16.736 1.00 82.38 93 ASP A C 1
ATOM 723 O O . ASP A 1 93 ? 15.171 -0.052 -15.533 1.00 82.38 93 ASP A O 1
ATOM 727 N N . SER A 1 94 ? 16.506 -0.397 -17.298 1.00 86.44 94 SER A N 1
ATOM 728 C CA . SER A 1 94 ? 17.574 -1.057 -16.541 1.00 86.44 94 SER A CA 1
ATOM 729 C C . SER A 1 94 ? 18.942 -0.464 -16.875 1.00 86.44 94 SER A C 1
ATOM 731 O O . SER A 1 94 ? 19.204 -0.153 -18.043 1.00 86.44 94 SER A O 1
ATOM 733 N N . PRO A 1 95 ? 19.869 -0.379 -15.901 1.00 88.44 95 PRO A N 1
ATOM 734 C CA . PRO A 1 95 ? 21.218 0.132 -16.145 1.00 88.44 95 PRO A CA 1
ATOM 735 C C . PRO A 1 95 ? 21.971 -0.622 -17.250 1.00 88.44 95 PRO A C 1
ATOM 737 O O . PRO A 1 95 ? 22.723 -0.020 -18.014 1.00 88.44 95 PRO A O 1
ATOM 740 N N . SER A 1 96 ? 21.739 -1.932 -17.394 1.00 88.75 96 SER A N 1
ATOM 741 C CA . SER A 1 96 ? 22.340 -2.747 -18.459 1.00 88.75 96 SER A CA 1
ATOM 742 C C . SER A 1 96 ? 21.890 -2.299 -19.853 1.00 88.75 96 SER A C 1
ATOM 744 O O . SER A 1 96 ? 22.702 -2.229 -20.778 1.00 88.75 96 SER A O 1
ATOM 746 N N . ARG A 1 97 ? 20.618 -1.912 -20.009 1.00 89.12 97 ARG A N 1
ATOM 747 C CA . ARG A 1 97 ? 20.095 -1.348 -21.259 1.00 89.12 97 ARG A CA 1
ATOM 748 C C . ARG A 1 97 ? 20.609 0.046 -21.538 1.00 89.12 97 ARG A C 1
ATOM 750 O O . ARG A 1 97 ? 20.978 0.325 -22.678 1.00 89.12 97 ARG A O 1
ATOM 757 N N . GLN A 1 98 ? 20.662 0.897 -20.520 1.00 91.75 98 GLN A N 1
ATOM 758 C CA . GLN A 1 98 ? 21.236 2.240 -20.624 1.00 91.75 98 GLN A CA 1
ATOM 759 C C . GLN A 1 98 ? 22.694 2.170 -21.105 1.00 91.75 98 GLN A C 1
ATOM 761 O O . GLN A 1 98 ? 23.078 2.867 -22.049 1.00 91.75 98 GLN A O 1
ATOM 766 N N . LEU A 1 99 ? 23.470 1.234 -20.549 1.00 93.38 99 LEU A N 1
ATOM 767 C CA . LEU A 1 99 ? 24.839 0.965 -20.976 1.00 93.38 99 LEU A CA 1
ATOM 768 C C . LEU A 1 99 ? 24.900 0.452 -22.421 1.00 93.38 99 LEU A C 1
ATOM 770 O O . LEU A 1 99 ? 25.669 0.977 -23.218 1.00 93.38 99 LEU A O 1
ATOM 774 N N . SER A 1 100 ? 24.066 -0.525 -22.795 1.00 92.75 100 SER A N 1
ATOM 775 C CA . SER A 1 100 ? 24.055 -1.064 -24.165 1.00 92.75 100 SER A CA 1
ATOM 776 C C . SER A 1 100 ? 23.717 -0.007 -25.227 1.00 92.75 100 SER A C 1
ATOM 778 O O . SER A 1 100 ? 24.333 0.013 -26.295 1.00 92.75 100 SER A O 1
ATOM 780 N N . ARG A 1 101 ? 22.786 0.911 -24.921 1.00 91.31 101 ARG A N 1
ATOM 781 C CA . ARG A 1 101 ? 22.428 2.037 -25.795 1.00 91.31 101 ARG A CA 1
ATOM 782 C C . ARG A 1 101 ? 23.600 2.992 -25.961 1.00 91.31 101 ARG A C 1
ATOM 784 O O . ARG A 1 101 ? 23.945 3.312 -27.091 1.00 91.31 101 ARG A O 1
ATOM 791 N N . THR A 1 102 ? 24.246 3.351 -24.853 1.00 93.00 102 THR A N 1
ATOM 792 C CA . THR A 1 102 ? 25.449 4.196 -24.847 1.00 93.00 102 THR A CA 1
ATOM 793 C C . THR A 1 102 ? 26.571 3.584 -25.687 1.00 93.00 102 THR A C 1
ATOM 795 O O . THR A 1 102 ? 27.090 4.240 -26.582 1.00 93.00 102 THR A O 1
ATOM 798 N N . ILE A 1 103 ? 26.888 2.301 -25.471 1.00 94.75 103 ILE A N 1
ATOM 799 C CA . ILE A 1 103 ? 27.930 1.591 -26.230 1.00 94.75 103 ILE A CA 1
ATOM 800 C C . ILE A 1 103 ? 27.618 1.602 -27.729 1.00 94.75 103 ILE A C 1
ATOM 802 O O . ILE A 1 103 ? 28.503 1.853 -28.538 1.00 94.75 103 ILE A O 1
ATOM 806 N N . THR A 1 104 ? 26.367 1.329 -28.106 1.00 93.19 104 THR A N 1
ATOM 807 C CA . THR A 1 104 ? 25.970 1.278 -29.521 1.00 93.19 104 THR A CA 1
ATOM 808 C C . THR A 1 104 ? 26.050 2.662 -30.163 1.00 93.19 104 THR A C 1
ATOM 810 O O . THR A 1 104 ? 26.586 2.790 -31.259 1.00 93.19 104 THR A O 1
ATOM 813 N N . ALA A 1 105 ? 25.546 3.695 -29.487 1.00 91.62 105 ALA A N 1
ATOM 814 C CA . ALA A 1 105 ? 25.586 5.065 -29.981 1.00 91.62 105 ALA A CA 1
ATOM 815 C C . ALA A 1 105 ? 27.029 5.549 -30.192 1.00 91.62 105 ALA A C 1
ATOM 817 O O . ALA A 1 105 ? 27.360 6.067 -31.257 1.00 91.62 105 ALA A O 1
ATOM 818 N N . ASP A 1 106 ? 27.910 5.281 -29.229 1.00 91.00 106 ASP A N 1
ATOM 819 C CA . ASP A 1 106 ? 29.318 5.664 -29.328 1.00 91.00 106 ASP A CA 1
ATOM 820 C C . ASP A 1 106 ? 30.064 4.830 -30.393 1.00 91.00 106 ASP A C 1
ATOM 822 O O . ASP A 1 106 ? 30.954 5.345 -31.069 1.00 91.00 106 ASP A O 1
ATOM 826 N N . ALA A 1 107 ? 29.681 3.561 -30.598 1.00 94.50 107 ALA A N 1
ATOM 827 C CA . ALA A 1 107 ? 30.255 2.695 -31.631 1.00 94.50 107 ALA A CA 1
ATOM 828 C C . ALA A 1 107 ? 29.850 3.093 -33.062 1.00 94.50 107 ALA A C 1
ATOM 830 O O . ALA A 1 107 ? 30.628 2.883 -33.992 1.00 94.50 107 ALA A O 1
ATOM 831 N N . VAL A 1 108 ? 28.649 3.652 -33.250 1.00 92.38 108 VAL A N 1
ATOM 832 C CA . VAL A 1 108 ? 28.204 4.197 -34.546 1.00 92.38 108 VAL A CA 1
ATOM 833 C C . VAL A 1 108 ? 28.927 5.511 -34.858 1.00 92.38 108 VAL A C 1
ATOM 835 O O . VAL A 1 108 ? 29.275 5.756 -36.013 1.00 92.38 108 VAL A O 1
ATOM 838 N N . GLY A 1 109 ? 29.216 6.323 -33.838 1.00 90.62 109 GLY A N 1
ATOM 839 C CA . GLY A 1 109 ? 29.966 7.566 -33.988 1.00 90.62 109 GLY A CA 1
ATOM 840 C C . GLY A 1 109 ? 29.187 8.640 -34.753 1.00 90.62 109 GLY A C 1
ATOM 841 O O . GLY A 1 109 ? 27.983 8.800 -34.575 1.00 90.62 109 GLY A O 1
ATOM 842 N N . LEU A 1 110 ? 29.877 9.423 -35.590 1.00 91.69 110 LEU A N 1
ATOM 843 C CA . LEU A 1 110 ? 29.235 10.509 -36.334 1.00 91.69 110 LEU A CA 1
ATOM 844 C C . LEU A 1 110 ? 28.422 9.996 -37.532 1.00 91.69 110 LEU A C 1
ATOM 846 O O . LEU A 1 110 ? 28.875 9.143 -38.292 1.00 91.69 110 LEU A O 1
ATOM 850 N N . ASP A 1 111 ? 27.235 10.571 -37.726 1.00 90.88 111 ASP A N 1
ATOM 851 C CA . ASP A 1 111 ? 26.312 10.256 -38.809 1.00 90.88 111 ASP A CA 1
ATOM 852 C C . ASP A 1 111 ? 26.455 11.244 -39.979 1.00 90.88 111 ASP A C 1
ATOM 854 O O . ASP A 1 111 ? 26.867 12.393 -39.818 1.00 90.88 111 ASP A O 1
ATOM 858 N N . ASN A 1 112 ? 26.047 10.810 -41.174 1.00 93.06 112 ASN A N 1
ATOM 859 C CA . ASN A 1 112 ? 25.987 11.664 -42.370 1.00 93.06 112 ASN A CA 1
ATOM 860 C C . ASN A 1 112 ? 24.659 12.436 -42.486 1.00 93.06 112 ASN A C 1
ATOM 862 O O . ASN A 1 112 ? 24.353 12.991 -43.544 1.00 93.06 112 ASN A O 1
ATOM 866 N N . ALA A 1 113 ? 23.832 12.439 -41.436 1.00 94.12 113 ALA A N 1
ATOM 867 C CA . ALA A 1 113 ? 22.590 13.196 -41.439 1.00 94.12 113 ALA A CA 1
ATOM 868 C C . ALA A 1 113 ? 22.896 14.705 -41.451 1.00 94.12 113 ALA A C 1
ATOM 870 O O . ALA A 1 113 ? 23.859 15.149 -40.816 1.00 94.12 113 ALA A O 1
ATOM 871 N N . PRO A 1 114 ? 22.080 15.527 -42.133 1.00 91.88 114 PRO A N 1
ATOM 872 C CA . PRO A 1 114 ? 22.271 16.972 -42.120 1.00 91.88 114 PRO A CA 1
ATOM 873 C C . PRO A 1 114 ? 22.243 17.498 -40.678 1.00 91.88 114 PRO A C 1
ATOM 875 O O . PRO A 1 114 ? 21.326 17.196 -39.915 1.00 91.88 114 PRO A O 1
ATOM 878 N N . GLY A 1 115 ? 23.272 18.264 -40.301 1.00 92.25 115 GLY A N 1
ATOM 879 C CA . GLY A 1 115 ? 23.410 18.831 -38.955 1.00 92.25 115 GLY A CA 1
ATOM 880 C C . GLY A 1 115 ? 23.628 17.802 -37.841 1.00 92.25 115 GLY A C 1
ATOM 881 O O . GLY A 1 115 ? 23.365 18.120 -36.686 1.00 92.25 115 GLY A O 1
ATOM 882 N N . HIS A 1 116 ? 24.058 16.581 -38.174 1.00 93.75 116 HIS A N 1
ATOM 883 C CA . HIS A 1 116 ? 24.195 15.470 -37.228 1.00 93.75 116 HIS A CA 1
ATOM 884 C C . HIS A 1 116 ? 22.918 15.189 -36.431 1.00 93.75 116 HIS A C 1
ATOM 886 O O . HIS A 1 116 ? 22.943 14.902 -35.233 1.00 93.75 116 HIS A O 1
ATOM 892 N N . TYR A 1 117 ? 21.770 15.341 -37.093 1.00 94.88 117 TYR A N 1
ATOM 893 C CA . TYR A 1 117 ? 20.470 15.349 -36.436 1.00 94.88 117 TYR A CA 1
ATOM 894 C C . TYR A 1 117 ? 20.224 14.108 -35.569 1.00 94.88 117 TYR A C 1
ATOM 896 O O . TYR A 1 117 ? 19.702 14.238 -34.461 1.00 94.88 117 TYR A O 1
ATOM 904 N N . THR A 1 118 ? 20.626 12.913 -36.022 1.00 94.25 118 THR A N 1
ATOM 905 C CA . THR A 1 118 ? 20.371 11.689 -35.247 1.00 94.25 118 THR A CA 1
ATOM 906 C C . THR A 1 118 ? 21.295 11.565 -34.039 1.00 94.25 118 THR A C 1
ATOM 908 O O . THR A 1 118 ? 20.848 11.103 -32.992 1.00 94.25 118 THR A O 1
ATOM 911 N N . ASN A 1 119 ? 22.512 12.108 -34.119 1.00 93.00 119 ASN A N 1
ATOM 912 C CA . ASN A 1 119 ? 23.396 12.235 -32.960 1.00 93.00 119 ASN A CA 1
ATOM 913 C C . ASN A 1 119 ? 22.848 13.205 -31.910 1.00 93.00 119 ASN A C 1
ATOM 915 O O . ASN A 1 119 ? 22.892 12.910 -30.720 1.00 93.00 119 ASN A O 1
ATOM 919 N N . PHE A 1 120 ? 22.276 14.339 -32.325 1.00 94.44 120 PHE A N 1
ATOM 920 C CA . PHE A 1 120 ? 21.623 15.257 -31.385 1.00 94.44 120 PHE A CA 1
ATOM 921 C C . PHE A 1 120 ? 20.393 14.629 -30.722 1.00 94.44 120 PHE A C 1
ATOM 923 O O . PHE A 1 120 ? 20.192 14.811 -29.521 1.00 94.44 120 PHE A O 1
ATOM 930 N N . LEU A 1 121 ? 19.577 13.884 -31.475 1.00 94.56 121 LEU A N 1
ATOM 931 C CA . LEU A 1 121 ? 18.453 13.133 -30.910 1.00 94.56 121 LEU A CA 1
ATOM 932 C C . LEU A 1 121 ? 18.919 12.106 -29.874 1.00 94.56 121 LEU A C 1
ATOM 934 O O . LEU A 1 121 ? 18.318 12.009 -28.804 1.00 94.56 121 LEU A O 1
ATOM 938 N N . GLU A 1 122 ? 19.982 11.363 -30.181 1.00 93.69 122 GLU A N 1
ATOM 939 C CA . GLU A 1 122 ? 20.560 10.374 -29.274 1.00 93.69 122 GLU A CA 1
ATOM 940 C C . GLU A 1 122 ? 21.076 11.036 -27.993 1.00 93.69 122 GLU A C 1
ATOM 942 O O . GLU A 1 122 ? 20.651 10.655 -26.902 1.00 93.69 122 GLU A O 1
ATOM 947 N N . TRP A 1 123 ? 21.890 12.086 -28.118 1.00 93.44 123 TRP A N 1
ATOM 948 C CA . TRP A 1 123 ? 22.454 12.804 -26.978 1.00 93.44 123 TRP A CA 1
ATOM 949 C C . TRP A 1 123 ? 21.374 13.417 -26.076 1.00 93.44 123 TRP A C 1
ATOM 951 O O . TRP A 1 123 ? 21.413 13.252 -24.853 1.00 93.44 123 TRP A O 1
ATOM 961 N N . MET A 1 124 ? 20.363 14.071 -26.665 1.00 94.94 124 MET A N 1
ATOM 962 C CA . MET A 1 124 ? 19.228 14.611 -25.908 1.00 94.94 124 MET A CA 1
ATOM 963 C C . MET A 1 124 ? 18.447 13.504 -25.195 1.00 94.94 124 MET A C 1
ATOM 965 O O . MET A 1 124 ? 18.062 13.680 -24.041 1.00 94.94 124 MET A O 1
ATOM 969 N N . GLY A 1 125 ? 18.231 12.361 -25.854 1.00 92.81 125 GLY A N 1
ATOM 970 C CA . GLY A 1 125 ? 17.587 11.197 -25.250 1.00 92.81 125 GLY A CA 1
ATOM 971 C C . GLY A 1 125 ? 18.385 10.651 -24.066 1.00 92.81 125 GLY A C 1
ATOM 972 O O . GLY A 1 125 ? 17.832 10.488 -22.979 1.00 92.81 125 GLY A O 1
ATOM 973 N N . ARG A 1 126 ? 19.697 10.453 -24.237 1.00 92.19 126 ARG A N 1
ATOM 974 C CA . ARG A 1 126 ? 20.615 9.958 -23.199 1.00 92.19 126 ARG A CA 1
ATOM 975 C C . ARG A 1 126 ? 20.607 10.848 -21.955 1.00 92.19 126 ARG A C 1
ATOM 977 O O . ARG A 1 126 ? 20.603 10.348 -20.832 1.00 92.19 126 ARG A O 1
ATOM 984 N N . MET A 1 127 ? 20.540 12.168 -22.135 1.00 92.94 127 MET A N 1
ATOM 985 C CA . MET A 1 127 ? 20.484 13.119 -21.023 1.00 92.94 127 MET A CA 1
ATOM 986 C C . MET A 1 127 ? 19.268 12.940 -20.108 1.00 92.94 127 MET A C 1
ATOM 988 O O . MET A 1 127 ? 19.383 13.195 -18.907 1.00 92.94 127 MET A O 1
ATOM 992 N N . THR A 1 128 ? 18.128 12.486 -20.637 1.00 91.69 128 THR A N 1
ATOM 993 C CA . THR A 1 128 ? 16.891 12.332 -19.847 1.00 91.69 128 THR A CA 1
ATOM 994 C C . THR A 1 128 ? 17.007 11.288 -18.734 1.00 91.69 128 THR A C 1
ATOM 996 O O . THR A 1 128 ? 16.283 11.355 -17.744 1.00 91.69 128 THR A O 1
ATOM 999 N N . GLU A 1 129 ? 17.957 10.361 -18.853 1.00 90.12 129 GLU A N 1
ATOM 1000 C CA . GLU A 1 129 ? 18.174 9.270 -17.896 1.00 90.12 129 GLU A CA 1
ATOM 1001 C C . GLU A 1 129 ? 19.234 9.624 -16.837 1.00 90.12 129 GLU A C 1
ATOM 1003 O O . GLU A 1 129 ? 19.449 8.876 -15.881 1.00 90.12 129 GLU A O 1
ATOM 1008 N N . THR A 1 130 ? 19.889 10.782 -16.973 1.00 92.75 130 THR A N 1
ATOM 1009 C CA . THR A 1 130 ? 20.982 11.196 -16.087 1.00 92.75 130 THR A CA 1
ATOM 1010 C C . THR A 1 130 ? 20.501 11.584 -14.692 1.00 92.75 130 THR A C 1
ATOM 1012 O O . THR A 1 130 ? 19.406 12.114 -14.488 1.00 92.75 130 THR A O 1
ATOM 1015 N N . LYS A 1 131 ? 21.386 11.393 -13.708 1.00 92.88 131 LYS A N 1
ATOM 1016 C CA . LYS A 1 131 ? 21.162 11.783 -12.311 1.00 92.88 131 LYS A CA 1
ATOM 1017 C C . LYS A 1 131 ? 20.794 13.266 -12.175 1.00 92.88 131 LYS A C 1
ATOM 1019 O O . LYS A 1 131 ? 19.846 13.588 -11.470 1.00 92.88 131 LYS A O 1
ATOM 1024 N N . ALA A 1 132 ? 21.503 14.149 -12.880 1.00 94.06 132 ALA A N 1
ATOM 1025 C CA . ALA A 1 132 ? 21.237 15.587 -12.865 1.00 94.06 132 ALA A CA 1
ATOM 1026 C C . ALA A 1 132 ? 19.835 15.921 -13.400 1.00 94.06 132 ALA A C 1
ATOM 1028 O O . ALA A 1 132 ? 19.100 16.669 -12.762 1.00 94.06 132 ALA A O 1
ATOM 1029 N N . PHE A 1 133 ? 19.417 15.305 -14.512 1.00 95.31 133 PHE A N 1
ATOM 1030 C CA . PHE A 1 133 ? 18.077 15.517 -15.062 1.00 95.31 133 PHE A CA 1
ATOM 1031 C C . PHE A 1 133 ? 16.972 15.045 -14.103 1.00 95.31 133 PHE A C 1
ATOM 1033 O O . PHE A 1 133 ? 15.974 15.740 -13.915 1.00 95.31 133 PHE A O 1
ATOM 1040 N N . LYS A 1 134 ? 17.167 13.907 -13.422 1.00 94.75 134 LYS A N 1
ATOM 1041 C CA . LYS A 1 134 ? 16.242 13.431 -12.376 1.00 94.75 134 LYS A CA 1
ATOM 1042 C C . LYS A 1 134 ? 16.169 14.385 -11.175 1.00 94.75 134 LYS A C 1
ATOM 1044 O O . LYS A 1 134 ? 15.092 14.542 -10.593 1.00 94.75 134 LYS A O 1
ATOM 1049 N N . THR A 1 135 ? 17.272 15.045 -10.815 1.00 95.69 135 THR A N 1
ATOM 1050 C CA . THR A 1 135 ? 17.291 16.105 -9.790 1.00 95.69 135 THR A CA 1
ATOM 1051 C C . THR A 1 135 ? 16.494 17.328 -10.232 1.00 95.69 135 THR A C 1
ATOM 1053 O O . THR A 1 135 ? 15.660 17.811 -9.470 1.00 95.69 135 THR A O 1
ATOM 1056 N N . GLU A 1 136 ? 16.689 17.796 -11.467 1.00 96.50 136 GLU A N 1
ATOM 1057 C CA . GLU A 1 136 ? 15.928 18.919 -12.034 1.00 96.50 136 GLU A CA 1
ATOM 1058 C C . GLU A 1 136 ? 14.429 18.614 -12.080 1.00 96.50 136 GLU A C 1
ATOM 1060 O O . GLU A 1 136 ? 13.600 19.427 -11.667 1.00 96.50 136 GLU A O 1
ATOM 1065 N N . HIS A 1 137 ? 14.064 17.401 -12.500 1.00 96.50 137 HIS A N 1
ATOM 1066 C CA . HIS A 1 137 ? 12.674 16.965 -12.498 1.00 96.50 137 HIS A CA 1
ATOM 1067 C C . HIS A 1 137 ? 12.078 16.939 -11.080 1.00 96.50 137 HIS A C 1
ATOM 1069 O O . HIS A 1 137 ? 10.952 17.397 -10.868 1.00 96.50 137 HIS A O 1
ATOM 1075 N N . ALA A 1 138 ? 12.848 16.479 -10.088 1.00 96.38 138 ALA A N 1
ATOM 1076 C CA . ALA A 1 138 ? 12.435 16.510 -8.689 1.00 96.38 138 ALA A CA 1
ATOM 1077 C C . ALA A 1 138 ? 12.251 17.951 -8.178 1.00 96.38 138 ALA A C 1
ATOM 1079 O O . ALA A 1 138 ? 11.226 18.255 -7.573 1.00 96.38 138 ALA A O 1
ATOM 1080 N N . LEU A 1 139 ? 13.180 18.869 -8.457 1.00 97.44 139 LEU A N 1
ATOM 1081 C CA . LEU A 1 139 ? 13.057 20.288 -8.087 1.00 97.44 139 LEU A CA 1
ATOM 1082 C C . LEU A 1 139 ? 11.846 20.961 -8.753 1.00 97.44 139 LEU A C 1
ATOM 1084 O O . LEU A 1 139 ? 11.137 21.765 -8.133 1.00 97.44 139 LEU A O 1
ATOM 1088 N N . PHE A 1 140 ? 11.563 20.601 -10.001 1.00 97.81 140 PHE A N 1
ATOM 1089 C CA . PHE A 1 140 ? 10.399 21.080 -10.733 1.00 97.81 140 PHE A CA 1
ATOM 1090 C C . PHE A 1 140 ? 9.077 20.617 -10.102 1.00 97.81 140 PHE A C 1
ATOM 1092 O O . PHE A 1 140 ? 8.179 21.432 -9.866 1.00 97.81 140 PHE A O 1
ATOM 1099 N N . GLU A 1 141 ? 8.952 19.336 -9.750 1.00 97.12 141 GLU A N 1
ATOM 1100 C CA . GLU A 1 141 ? 7.756 18.820 -9.069 1.00 97.12 141 GLU A CA 1
ATOM 1101 C C . GLU A 1 141 ? 7.656 19.298 -7.609 1.00 97.12 141 GLU A C 1
ATOM 1103 O O . GLU A 1 141 ? 6.557 19.555 -7.099 1.00 97.12 141 GLU A O 1
ATOM 1108 N N . PHE A 1 142 ? 8.793 19.542 -6.953 1.00 96.88 142 PHE A N 1
ATOM 1109 C CA . PHE A 1 142 ? 8.846 20.212 -5.655 1.00 96.88 142 PHE A CA 1
ATOM 1110 C C . PHE A 1 142 ? 8.255 21.628 -5.731 1.00 96.88 142 PHE A C 1
ATOM 1112 O O . PHE A 1 142 ? 7.403 21.995 -4.918 1.00 96.88 142 PHE A O 1
ATOM 1119 N N . SER A 1 143 ? 8.613 22.396 -6.764 1.00 97.69 143 SER A N 1
ATOM 1120 C CA . SER A 1 143 ? 8.088 23.749 -7.011 1.00 97.69 143 SER A CA 1
ATOM 1121 C C . SER A 1 143 ? 6.566 23.762 -7.203 1.00 97.69 143 SER A C 1
ATOM 1123 O O . SER A 1 143 ? 5.880 24.715 -6.829 1.00 97.69 143 SER A O 1
ATOM 1125 N N . ARG A 1 144 ? 6.009 22.660 -7.717 1.00 97.38 144 ARG A N 1
ATOM 1126 C CA . ARG A 1 144 ? 4.564 22.437 -7.886 1.00 97.38 144 ARG A CA 1
ATOM 1127 C C . ARG A 1 144 ? 3.857 21.952 -6.621 1.00 97.38 144 ARG A C 1
ATOM 1129 O O . ARG A 1 144 ? 2.655 21.688 -6.668 1.00 97.38 144 ARG A O 1
ATOM 1136 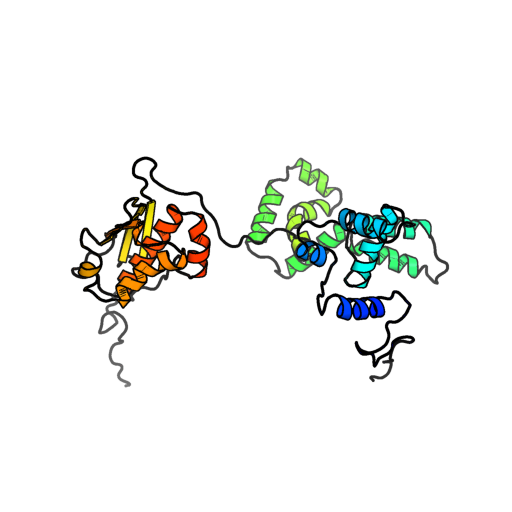N N . ARG A 1 145 ? 4.571 21.843 -5.496 1.00 95.75 145 ARG A N 1
ATOM 1137 C CA . ARG A 1 145 ? 4.055 21.345 -4.211 1.00 95.75 145 ARG A CA 1
ATOM 1138 C C . ARG A 1 145 ? 3.497 19.919 -4.316 1.00 95.75 145 ARG A C 1
ATOM 1140 O O . ARG A 1 145 ? 2.487 19.605 -3.692 1.00 95.75 145 ARG A O 1
ATOM 1147 N N . LYS A 1 146 ? 4.138 19.046 -5.107 1.00 95.31 146 LYS A N 1
ATOM 1148 C CA . LYS A 1 146 ? 3.759 17.623 -5.246 1.00 95.31 146 LYS A CA 1
ATOM 1149 C C . LYS A 1 146 ? 4.324 16.706 -4.154 1.00 95.31 146 LYS A C 1
ATOM 1151 O O . LYS A 1 146 ? 4.318 15.488 -4.303 1.00 95.31 146 LYS A O 1
ATOM 1156 N N . PHE A 1 147 ? 4.772 17.283 -3.045 1.00 95.12 147 PHE A N 1
ATOM 1157 C CA . PHE A 1 147 ? 5.272 16.571 -1.874 1.00 95.12 147 PHE A CA 1
ATOM 1158 C C . PHE A 1 147 ? 4.263 16.623 -0.718 1.00 95.12 147 PHE A C 1
ATOM 1160 O O . PHE A 1 147 ? 3.359 17.461 -0.685 1.00 95.12 147 PHE A O 1
ATOM 1167 N N . ASN A 1 148 ? 4.430 15.738 0.259 1.00 94.69 148 ASN A N 1
ATOM 1168 C CA . ASN A 1 148 ? 3.697 15.757 1.523 1.00 94.69 148 ASN A CA 1
ATOM 1169 C C . ASN A 1 148 ? 4.652 15.969 2.720 1.00 94.69 148 ASN A C 1
ATOM 1171 O O . ASN A 1 148 ? 5.862 16.106 2.559 1.00 94.69 148 ASN A O 1
ATOM 1175 N N . ARG A 1 149 ? 4.111 16.023 3.946 1.00 95.81 149 ARG A N 1
ATOM 1176 C CA . ARG A 1 149 ? 4.921 16.225 5.166 1.00 95.81 149 ARG A CA 1
ATOM 1177 C C . ARG A 1 149 ? 5.954 15.114 5.387 1.00 95.81 149 ARG A C 1
ATOM 1179 O O . ARG A 1 149 ? 7.015 15.390 5.935 1.00 95.81 149 ARG A O 1
ATOM 1186 N N . GLU A 1 150 ? 5.622 13.886 5.003 1.00 93.50 150 GLU A N 1
ATOM 1187 C CA . GLU A 1 150 ? 6.509 12.735 5.155 1.00 93.50 150 GLU A CA 1
ATOM 1188 C C . GLU A 1 150 ? 7.715 12.853 4.222 1.00 93.50 150 GLU A C 1
ATOM 1190 O O . GLU A 1 150 ? 8.842 12.704 4.675 1.00 93.50 150 GLU A O 1
ATOM 1195 N N . ASP A 1 151 ? 7.492 13.253 2.967 1.00 94.25 151 ASP A N 1
ATOM 1196 C CA . ASP A 1 151 ? 8.569 13.510 2.004 1.00 94.25 151 ASP A CA 1
ATOM 1197 C C . ASP A 1 151 ? 9.558 14.559 2.549 1.00 94.25 151 ASP A C 1
ATOM 1199 O O . ASP A 1 151 ? 10.768 14.366 2.489 1.00 94.25 151 ASP A O 1
ATOM 1203 N N . VAL A 1 152 ? 9.057 15.639 3.166 1.00 96.50 152 VAL A N 1
ATOM 1204 C CA . VAL A 1 152 ? 9.904 16.681 3.780 1.00 96.50 152 VAL A CA 1
ATOM 1205 C C . VAL A 1 152 ? 10.670 16.157 4.995 1.00 96.50 152 VAL A C 1
ATOM 1207 O O . VAL A 1 152 ? 11.825 16.532 5.188 1.00 96.50 152 VAL A O 1
ATOM 1210 N N . ARG A 1 153 ? 10.053 15.298 5.820 1.00 96.75 153 ARG A N 1
ATOM 1211 C CA . ARG A 1 153 ? 10.742 14.663 6.954 1.00 96.75 153 ARG A CA 1
ATOM 1212 C C . ARG A 1 153 ? 11.904 13.804 6.461 1.00 96.75 153 ARG A C 1
ATOM 1214 O O . ARG A 1 153 ? 13.006 13.960 6.973 1.00 96.75 153 ARG A O 1
ATOM 1221 N N . VAL A 1 154 ? 11.669 12.972 5.449 1.00 95.19 154 VAL A N 1
ATOM 1222 C CA . VAL A 1 154 ? 12.702 12.124 4.837 1.00 95.19 154 VAL A CA 1
ATOM 1223 C C . VAL A 1 154 ? 13.822 12.975 4.236 1.00 95.19 154 VAL A C 1
ATOM 1225 O O . VAL A 1 154 ? 14.989 12.732 4.516 1.00 95.19 154 VAL A O 1
ATOM 1228 N N . MET A 1 155 ? 13.492 14.037 3.492 1.00 96.69 155 MET A N 1
ATOM 1229 C CA . MET A 1 155 ? 14.492 14.978 2.964 1.00 96.69 155 MET A CA 1
ATOM 1230 C C . MET A 1 155 ? 15.332 15.622 4.078 1.00 96.69 155 MET A C 1
ATOM 1232 O O . MET A 1 155 ? 16.540 15.794 3.931 1.00 96.69 155 MET A O 1
ATOM 1236 N N . PHE A 1 156 ? 14.704 15.978 5.201 1.00 97.50 156 PHE A N 1
ATOM 1237 C CA . PHE A 1 156 ? 15.394 16.558 6.351 1.00 97.50 156 PHE A CA 1
ATOM 1238 C C . PHE A 1 156 ? 16.317 15.549 7.048 1.00 97.50 156 PHE A C 1
ATOM 1240 O O . PHE A 1 156 ? 17.432 15.897 7.428 1.00 97.50 156 PHE A O 1
ATOM 1247 N N . GLU A 1 157 ? 15.888 14.295 7.190 1.00 96.81 157 GLU A N 1
ATOM 1248 C CA . GLU A 1 157 ? 16.722 13.210 7.718 1.00 96.81 157 GLU A CA 1
ATOM 1249 C C . GLU A 1 157 ? 17.913 12.925 6.791 1.00 96.81 157 GLU A C 1
ATOM 1251 O O . GLU A 1 157 ? 19.044 12.872 7.270 1.00 96.81 157 GLU A O 1
ATOM 1256 N N . ASN A 1 158 ? 17.692 12.873 5.472 1.00 95.56 158 ASN A N 1
ATOM 1257 C CA . ASN A 1 158 ? 18.754 12.727 4.471 1.00 95.56 158 ASN A CA 1
ATOM 1258 C C . ASN A 1 158 ? 19.779 13.868 4.545 1.00 95.56 158 ASN A C 1
ATOM 1260 O O . ASN A 1 158 ? 20.981 13.628 4.455 1.00 95.56 158 ASN A O 1
ATOM 1264 N N . TYR A 1 159 ? 19.324 15.104 4.763 1.00 96.50 159 TYR A N 1
ATOM 1265 C CA . TYR A 1 159 ? 20.208 16.249 4.979 1.00 96.50 159 TYR A CA 1
ATOM 1266 C C . TYR A 1 159 ? 21.028 16.124 6.273 1.00 96.50 159 TYR A C 1
ATOM 1268 O O . TYR A 1 159 ? 22.233 16.362 6.263 1.00 96.50 159 TYR A O 1
ATOM 1276 N N . ASN A 1 160 ? 20.413 15.708 7.384 1.00 96.50 160 ASN A N 1
ATOM 1277 C CA . ASN A 1 160 ? 21.104 15.588 8.676 1.00 96.50 160 ASN A CA 1
ATOM 1278 C C . ASN A 1 160 ? 22.174 14.486 8.705 1.00 96.50 160 ASN A C 1
ATOM 1280 O O . ASN A 1 160 ? 23.040 14.503 9.579 1.00 96.50 160 ASN A O 1
ATOM 1284 N N . LEU A 1 161 ? 22.129 13.537 7.768 1.00 95.69 161 LEU A N 1
ATOM 1285 C CA . LEU A 1 161 ? 23.173 12.525 7.596 1.00 95.69 161 LEU A CA 1
ATOM 1286 C C . LEU A 1 161 ? 24.440 13.082 6.926 1.00 95.69 161 LEU A C 1
ATOM 1288 O O . LEU A 1 161 ? 25.483 12.426 6.949 1.00 95.69 161 LEU A O 1
ATOM 1292 N N . MET A 1 162 ? 24.383 14.281 6.342 1.00 94.38 162 MET A N 1
ATOM 1293 C CA . MET A 1 162 ? 25.524 14.889 5.666 1.00 94.38 162 MET A CA 1
ATOM 1294 C C . MET A 1 162 ? 26.468 15.546 6.668 1.00 94.38 162 MET A C 1
ATOM 1296 O O . MET A 1 162 ? 26.095 16.441 7.427 1.00 94.38 162 MET A O 1
ATOM 1300 N N . SER A 1 163 ? 27.739 15.153 6.622 1.00 95.94 163 SER A N 1
ATOM 1301 C CA . SER A 1 163 ? 28.791 15.902 7.305 1.00 95.94 163 SER A CA 1
ATOM 1302 C C . SER A 1 163 ? 29.147 17.168 6.518 1.00 95.94 163 SER A C 1
ATOM 1304 O O . SER A 1 163 ? 28.899 17.261 5.315 1.00 95.94 163 SER A O 1
ATOM 1306 N N . LYS A 1 164 ? 29.819 18.127 7.165 1.00 94.75 164 LYS A N 1
ATOM 1307 C CA . LYS A 1 164 ? 30.366 19.301 6.466 1.00 94.75 164 LYS A CA 1
ATOM 1308 C C . LYS A 1 164 ? 31.292 18.901 5.304 1.00 94.75 164 LYS A C 1
ATOM 1310 O O . LYS A 1 164 ? 31.206 19.495 4.238 1.00 94.75 164 LYS A O 1
ATOM 1315 N N . ALA A 1 165 ? 32.123 17.875 5.495 1.00 94.81 165 ALA A N 1
ATOM 1316 C CA . ALA A 1 165 ? 33.003 17.364 4.445 1.00 94.81 165 ALA A CA 1
ATOM 1317 C C . ALA A 1 165 ? 32.213 16.744 3.280 1.00 94.81 165 ALA A C 1
ATOM 1319 O O . ALA A 1 165 ? 32.580 16.923 2.125 1.00 94.81 165 ALA A O 1
ATOM 1320 N N . THR A 1 166 ? 31.099 16.063 3.573 1.00 93.44 166 THR A N 1
ATOM 1321 C CA . THR A 1 166 ? 30.182 15.529 2.553 1.00 93.44 166 THR A CA 1
ATOM 1322 C C . THR A 1 166 ? 29.553 16.656 1.741 1.00 93.44 166 THR A C 1
ATOM 1324 O O . THR A 1 166 ? 29.497 16.560 0.524 1.00 93.44 166 THR A O 1
ATOM 1327 N N . LEU A 1 167 ? 29.133 17.745 2.391 1.00 93.00 167 LEU A N 1
ATOM 1328 C CA . LEU A 1 167 ? 28.593 18.915 1.696 1.00 93.00 167 LEU A CA 1
ATOM 1329 C C . LEU A 1 167 ? 29.640 19.592 0.810 1.00 93.00 167 LEU A C 1
ATOM 1331 O O . LEU A 1 167 ? 29.322 19.980 -0.306 1.00 93.00 167 LEU A O 1
ATOM 1335 N N . GLU A 1 168 ? 30.879 19.734 1.280 1.00 93.19 168 GLU A N 1
ATOM 1336 C CA . GLU A 1 168 ? 31.966 20.301 0.473 1.00 93.19 168 GLU A CA 1
ATOM 1337 C C . GLU A 1 168 ? 32.294 19.412 -0.736 1.00 93.19 168 GLU A C 1
ATOM 1339 O O . GLU A 1 168 ? 32.482 19.932 -1.834 1.00 93.19 168 GLU A O 1
ATOM 1344 N N . ALA A 1 169 ? 32.289 18.087 -0.556 1.00 93.50 169 ALA A N 1
ATOM 1345 C CA . ALA A 1 169 ? 32.512 17.124 -1.630 1.00 93.50 169 ALA A CA 1
ATOM 1346 C C . ALA A 1 169 ? 31.356 17.087 -2.645 1.00 93.50 169 ALA A C 1
ATOM 1348 O O . ALA A 1 169 ? 31.604 17.188 -3.835 1.00 93.50 169 ALA A O 1
ATOM 1349 N N . ASP A 1 170 ? 30.098 17.014 -2.207 1.00 91.69 170 ASP A N 1
ATOM 1350 C CA . ASP A 1 170 ? 28.921 16.959 -3.095 1.00 91.69 170 ASP A CA 1
ATOM 1351 C C . ASP A 1 170 ? 28.534 18.344 -3.671 1.00 91.69 170 ASP A C 1
ATOM 1353 O O . ASP A 1 170 ? 27.603 18.490 -4.472 1.00 91.69 170 ASP A O 1
ATOM 1357 N N . SER A 1 171 ? 29.217 19.412 -3.258 1.00 93.75 171 SER A N 1
ATOM 1358 C CA . SER A 1 171 ? 29.048 20.749 -3.838 1.00 93.75 171 SER A CA 1
ATOM 1359 C C . SER A 1 171 ? 29.953 20.982 -5.054 1.00 93.75 171 SER A C 1
ATOM 1361 O O . SER A 1 171 ? 29.673 21.877 -5.851 1.00 93.75 171 SER A O 1
ATOM 1363 N N . THR A 1 172 ? 30.987 20.155 -5.270 1.00 92.94 172 THR A N 1
ATOM 1364 C CA . THR A 1 172 ? 31.917 20.297 -6.409 1.00 92.94 172 THR A CA 1
ATOM 1365 C C . THR A 1 172 ? 31.210 20.205 -7.760 1.00 92.94 172 THR A C 1
ATOM 1367 O O . THR A 1 172 ? 31.482 21.006 -8.651 1.00 92.94 172 THR A O 1
ATOM 1370 N N . ASP A 1 173 ? 30.254 19.284 -7.888 1.00 87.12 173 ASP A N 1
ATOM 1371 C CA . ASP A 1 173 ? 29.498 19.054 -9.122 1.00 87.12 173 ASP A CA 1
ATOM 1372 C C . ASP A 1 173 ? 28.274 19.978 -9.247 1.00 87.12 173 ASP A C 1
ATOM 1374 O O . ASP A 1 173 ? 27.516 19.875 -10.207 1.00 87.12 173 ASP A O 1
ATOM 1378 N N . SER A 1 174 ? 28.041 20.885 -8.290 1.00 90.25 174 SER A N 1
ATOM 1379 C CA . SER A 1 174 ? 26.921 21.847 -8.216 1.00 90.25 174 SER A CA 1
ATOM 1380 C C . SER A 1 174 ? 25.488 21.280 -8.156 1.00 90.25 174 SER A C 1
ATOM 1382 O O . SER A 1 174 ? 24.573 22.030 -7.825 1.00 90.25 174 SER A O 1
ATOM 1384 N N . TYR A 1 175 ? 25.272 19.977 -8.385 1.00 93.06 175 TYR A N 1
ATOM 1385 C CA . TYR A 1 175 ? 23.938 19.346 -8.338 1.00 93.06 175 TYR A CA 1
ATOM 1386 C C . TYR A 1 175 ? 23.838 18.113 -7.422 1.00 93.06 175 TYR A C 1
ATOM 1388 O O . TYR A 1 175 ? 22.734 17.723 -7.032 1.00 93.06 175 TYR A O 1
ATOM 1396 N N . SER A 1 176 ? 24.949 17.444 -7.096 1.00 93.00 176 SER A N 1
ATOM 1397 C CA . SER A 1 176 ? 24.904 16.137 -6.426 1.00 93.00 176 SER A CA 1
ATOM 1398 C C . SER A 1 176 ? 24.391 16.231 -4.988 1.00 93.00 176 SER A C 1
ATOM 1400 O O . SER A 1 176 ? 23.588 15.389 -4.595 1.00 93.00 176 SER A O 1
ATOM 1402 N N . HIS A 1 177 ? 24.710 17.298 -4.252 1.00 93.12 177 HIS A N 1
ATOM 1403 C CA . HIS A 1 177 ? 24.131 17.558 -2.927 1.00 93.12 177 HIS A CA 1
ATOM 1404 C C . HIS A 1 177 ? 22.600 17.711 -2.963 1.00 93.12 177 HIS A C 1
ATOM 1406 O O . HIS A 1 177 ? 21.912 17.188 -2.083 1.00 93.12 177 HIS A O 1
ATOM 1412 N N . PHE A 1 178 ? 22.038 18.353 -4.001 1.00 96.19 178 PHE A N 1
ATOM 1413 C CA . PHE A 1 178 ? 20.583 18.406 -4.193 1.00 96.19 178 PHE A CA 1
ATOM 1414 C C . PHE A 1 178 ? 20.006 17.011 -4.386 1.00 96.19 178 PHE A C 1
ATOM 1416 O O . PHE A 1 178 ? 18.996 16.682 -3.767 1.00 96.19 178 PHE A O 1
ATOM 1423 N N . TYR A 1 179 ? 20.657 16.181 -5.202 1.00 95.31 179 TYR A N 1
ATOM 1424 C CA . TYR A 1 179 ? 20.230 14.799 -5.378 1.00 95.31 179 TYR A CA 1
ATOM 1425 C C . TYR A 1 179 ? 20.283 14.018 -4.067 1.00 95.31 179 TYR A C 1
ATOM 1427 O O . TYR A 1 179 ? 19.348 13.285 -3.780 1.00 95.31 179 TYR A O 1
ATOM 1435 N N . THR A 1 180 ? 21.332 14.162 -3.257 1.00 95.25 180 THR A N 1
ATOM 1436 C CA 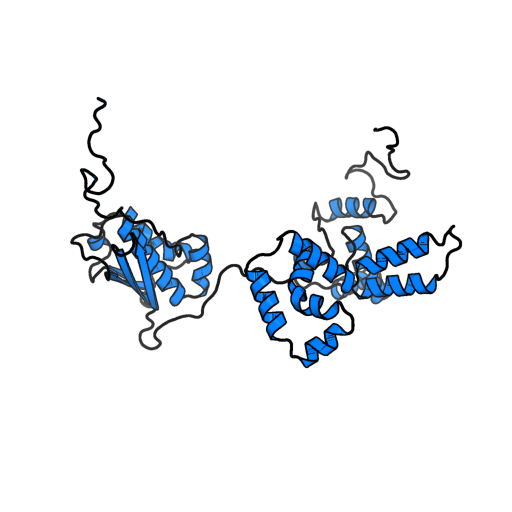. THR A 1 180 ? 21.450 13.407 -2.004 1.00 95.25 180 THR A CA 1
ATOM 1437 C C . THR A 1 180 ? 20.334 13.784 -1.015 1.00 95.25 180 THR A C 1
ATOM 1439 O O . THR A 1 180 ? 19.761 12.902 -0.380 1.00 95.25 180 THR A O 1
ATOM 1442 N N . VAL A 1 181 ? 19.928 15.060 -0.946 1.00 96.62 181 VAL A N 1
ATOM 1443 C CA . VAL A 1 181 ? 18.752 15.483 -0.154 1.00 96.62 181 VAL A CA 1
ATOM 1444 C C . VAL A 1 181 ? 17.439 14.972 -0.766 1.00 96.62 181 VAL A C 1
ATOM 1446 O O . VAL A 1 181 ? 16.562 14.480 -0.054 1.00 96.62 181 VAL A O 1
ATOM 1449 N N . LEU A 1 182 ? 17.287 15.092 -2.088 1.00 96.50 182 LEU A N 1
ATOM 1450 C CA . LEU A 1 182 ? 16.051 14.792 -2.821 1.00 96.50 182 LEU A CA 1
ATOM 1451 C C . LEU A 1 182 ? 15.942 13.337 -3.286 1.00 96.50 182 LEU A C 1
ATOM 1453 O O . LEU A 1 182 ? 14.979 13.018 -3.974 1.00 96.50 182 LEU A O 1
ATOM 1457 N N . HIS A 1 183 ? 16.883 12.462 -2.936 1.00 94.69 183 HIS A N 1
ATOM 1458 C CA . HIS A 1 183 ? 17.044 11.129 -3.524 1.00 94.69 183 HIS A CA 1
ATOM 1459 C C . HIS A 1 183 ? 15.730 10.342 -3.570 1.00 94.69 183 HIS A C 1
ATOM 1461 O O . HIS A 1 183 ? 15.268 9.935 -4.637 1.00 94.69 183 HIS A O 1
ATOM 1467 N N . ASP A 1 184 ? 15.079 10.194 -2.416 1.00 93.75 184 ASP A N 1
ATOM 1468 C CA . ASP A 1 184 ? 13.850 9.408 -2.303 1.00 93.75 184 ASP A CA 1
ATOM 1469 C C . ASP A 1 184 ? 12.657 10.099 -2.963 1.00 93.75 184 ASP A C 1
ATOM 1471 O O . ASP A 1 184 ? 11.789 9.437 -3.533 1.00 93.75 184 ASP A O 1
ATOM 1475 N N . PHE A 1 185 ? 12.625 11.434 -2.938 1.00 95.69 185 PHE A N 1
ATOM 1476 C CA . PHE A 1 185 ? 11.598 12.203 -3.633 1.00 95.69 185 PHE A CA 1
ATOM 1477 C C . PHE A 1 185 ? 11.753 12.091 -5.157 1.00 95.69 185 PHE A C 1
ATOM 1479 O O . PHE A 1 185 ? 10.766 11.883 -5.856 1.00 95.69 185 PHE A O 1
ATOM 1486 N N . SER A 1 186 ? 12.985 12.140 -5.668 1.00 95.19 186 SER A N 1
ATOM 1487 C CA . SER A 1 186 ? 13.313 11.949 -7.083 1.00 95.19 186 SER A CA 1
ATOM 1488 C C . SER A 1 186 ? 12.903 10.554 -7.560 1.00 95.19 186 SER A C 1
ATOM 1490 O O . SER A 1 186 ? 12.188 10.438 -8.555 1.00 95.19 186 SER A O 1
ATOM 1492 N N . ARG A 1 187 ? 13.230 9.506 -6.790 1.00 92.88 187 ARG A N 1
ATOM 1493 C CA . ARG A 1 187 ? 12.786 8.129 -7.070 1.00 92.88 187 ARG A CA 1
ATOM 1494 C C . ARG A 1 187 ? 11.264 7.990 -7.076 1.00 92.88 187 ARG A C 1
ATOM 1496 O O . ARG A 1 187 ? 10.707 7.377 -7.982 1.00 92.88 187 ARG A O 1
ATOM 1503 N N . LYS A 1 188 ? 10.576 8.586 -6.097 1.00 92.69 188 LYS A N 1
ATOM 1504 C CA . LYS A 1 188 ? 9.108 8.578 -6.011 1.00 92.69 188 LYS A CA 1
ATOM 1505 C C . LYS A 1 188 ? 8.456 9.257 -7.216 1.00 92.69 188 LYS A C 1
ATOM 1507 O O . LYS A 1 188 ? 7.498 8.720 -7.765 1.00 92.69 188 LYS A O 1
ATOM 1512 N N . VAL A 1 189 ? 8.960 10.421 -7.628 1.00 92.69 189 VAL A N 1
ATOM 1513 C CA . VAL A 1 189 ? 8.443 11.170 -8.786 1.00 92.69 189 VAL A CA 1
ATOM 1514 C C . VAL A 1 189 ? 8.689 10.410 -10.092 1.00 92.69 189 VAL A C 1
ATOM 1516 O O . VAL A 1 189 ? 7.794 10.350 -10.931 1.00 92.69 189 VAL A O 1
ATOM 1519 N N . ALA A 1 190 ? 9.856 9.778 -10.236 1.00 88.00 190 ALA A N 1
ATOM 1520 C CA . ALA A 1 190 ? 10.191 8.948 -11.392 1.00 88.00 190 ALA A CA 1
ATOM 1521 C C . ALA A 1 190 ? 9.412 7.616 -11.447 1.00 88.00 190 ALA A C 1
ATOM 1523 O O . ALA A 1 190 ? 9.423 6.943 -12.474 1.00 88.00 190 ALA A O 1
ATOM 1524 N N . GLY A 1 191 ? 8.718 7.232 -10.368 1.00 83.94 191 GLY A N 1
ATOM 1525 C CA . GLY A 1 191 ? 8.016 5.948 -10.273 1.00 83.94 191 GLY A CA 1
ATOM 1526 C C . GLY A 1 191 ? 8.934 4.755 -9.980 1.00 83.94 191 GLY A C 1
ATOM 1527 O O . GLY A 1 191 ? 8.517 3.616 -10.144 1.00 83.94 191 GLY A O 1
ATOM 1528 N N . GLU A 1 192 ? 10.160 5.010 -9.518 1.00 81.25 192 GLU A N 1
ATOM 1529 C CA . GLU A 1 192 ? 11.183 4.010 -9.164 1.00 81.25 192 GLU A CA 1
ATOM 1530 C C . GLU A 1 192 ? 11.120 3.588 -7.682 1.00 81.25 192 GLU A C 1
ATOM 1532 O O . GLU A 1 192 ? 11.990 2.867 -7.171 1.00 81.25 192 GLU A O 1
ATOM 1537 N N . ASP A 1 193 ? 10.137 4.100 -6.938 1.00 77.81 193 ASP A N 1
ATOM 1538 C CA . ASP A 1 193 ? 9.921 3.721 -5.547 1.00 77.81 193 ASP A CA 1
ATOM 1539 C C . ASP A 1 193 ? 9.155 2.396 -5.474 1.00 77.81 193 ASP A C 1
ATOM 1541 O O . ASP A 1 193 ? 7.932 2.346 -5.589 1.00 77.81 193 ASP A O 1
ATOM 1545 N N . THR A 1 194 ? 9.904 1.314 -5.279 1.00 68.19 194 THR A N 1
ATOM 1546 C CA . THR A 1 194 ? 9.393 -0.056 -5.140 1.00 68.19 194 THR A CA 1
ATOM 1547 C C . THR A 1 194 ? 9.043 -0.419 -3.696 1.00 68.19 194 THR A C 1
ATOM 1549 O O . THR A 1 194 ? 8.713 -1.570 -3.404 1.00 68.19 194 THR A O 1
ATOM 1552 N N . ARG A 1 195 ? 9.132 0.527 -2.749 1.00 73.38 195 ARG A N 1
ATOM 1553 C CA . ARG A 1 195 ? 8.837 0.240 -1.342 1.00 73.38 195 ARG A CA 1
ATOM 1554 C C . ARG A 1 195 ? 7.356 -0.081 -1.161 1.00 73.38 195 ARG A C 1
ATOM 1556 O O . ARG A 1 195 ? 6.470 0.659 -1.587 1.00 73.38 195 ARG A O 1
ATOM 1563 N N . HIS A 1 196 ? 7.096 -1.172 -0.450 1.00 70.50 196 HIS A N 1
ATOM 1564 C CA . HIS A 1 196 ? 5.747 -1.578 -0.088 1.00 70.50 196 HIS A CA 1
ATOM 1565 C C . HIS A 1 196 ? 5.081 -0.513 0.790 1.00 70.50 196 HIS A C 1
ATOM 1567 O O . HIS A 1 196 ? 5.649 -0.056 1.786 1.00 70.50 196 HIS A O 1
ATOM 1573 N N . GLN A 1 197 ? 3.846 -0.142 0.449 1.00 79.94 197 GLN A N 1
ATOM 1574 C CA . GLN A 1 197 ? 3.049 0.731 1.303 1.00 79.94 197 GLN A CA 1
ATOM 1575 C C . GLN A 1 197 ? 2.660 -0.030 2.571 1.00 79.94 197 GLN A C 1
ATOM 1577 O O . GLN A 1 197 ? 2.023 -1.084 2.511 1.00 79.94 197 GLN A O 1
ATOM 1582 N N . ILE A 1 198 ? 3.038 0.509 3.729 1.00 84.38 198 ILE A N 1
ATOM 1583 C CA . ILE A 1 198 ? 2.702 -0.086 5.023 1.00 84.38 198 ILE A CA 1
ATOM 1584 C C . ILE A 1 198 ? 1.176 -0.075 5.175 1.00 84.38 198 ILE A C 1
ATOM 1586 O O . ILE A 1 198 ? 0.570 0.987 5.299 1.00 84.38 198 ILE A O 1
ATOM 1590 N N . GLY A 1 199 ? 0.556 -1.258 5.175 1.00 88.00 199 GLY A N 1
ATOM 1591 C CA . GLY A 1 199 ? -0.897 -1.395 5.286 1.00 88.00 199 GLY A CA 1
ATOM 1592 C C . GLY A 1 199 ? -1.417 -1.055 6.685 1.00 88.00 199 GLY A C 1
ATOM 1593 O O . GLY A 1 199 ? -2.053 -0.025 6.901 1.00 88.00 199 GLY A O 1
ATOM 1594 N N . VAL A 1 200 ? -1.166 -1.933 7.659 1.00 91.19 200 VAL A N 1
ATOM 1595 C CA . VAL A 1 200 ? -1.586 -1.753 9.058 1.00 91.19 200 VAL A CA 1
ATOM 1596 C C . VAL A 1 200 ? -0.402 -2.047 9.970 1.00 91.19 200 VAL A C 1
ATOM 1598 O O . VAL A 1 200 ? 0.322 -3.013 9.755 1.00 91.19 200 VAL A O 1
ATOM 1601 N N . ARG A 1 201 ? -0.213 -1.222 11.004 1.00 90.94 201 ARG A N 1
ATOM 1602 C CA . ARG A 1 201 ? 0.816 -1.450 12.026 1.00 90.94 201 ARG A CA 1
ATOM 1603 C C . ARG A 1 201 ? 0.512 -2.737 12.797 1.00 90.94 201 ARG A C 1
ATOM 1605 O O . ARG A 1 201 ? -0.575 -2.826 13.370 1.00 90.94 201 ARG A O 1
ATOM 1612 N N . ILE A 1 202 ? 1.464 -3.666 12.832 1.00 91.56 202 ILE A N 1
ATOM 1613 C CA . ILE A 1 202 ? 1.440 -4.881 13.655 1.00 91.56 202 ILE A CA 1
ATOM 1614 C C . ILE A 1 202 ? 2.415 -4.643 14.808 1.00 91.56 202 ILE A C 1
ATOM 1616 O O . ILE A 1 202 ? 3.594 -4.397 14.573 1.00 91.56 202 ILE A O 1
ATOM 1620 N N . ASP A 1 203 ? 1.895 -4.648 16.030 1.00 90.69 203 ASP A N 1
ATOM 1621 C CA . ASP A 1 203 ? 2.672 -4.427 17.252 1.00 90.69 203 ASP A CA 1
ATOM 1622 C C . ASP A 1 203 ? 2.944 -5.781 17.932 1.00 90.69 203 ASP A C 1
ATOM 1624 O O . ASP A 1 203 ? 2.140 -6.693 17.749 1.00 90.69 203 ASP A O 1
ATOM 1628 N N . PRO A 1 204 ? 4.026 -5.952 18.711 1.00 94.00 204 PRO A N 1
ATOM 1629 C CA . PRO A 1 204 ? 4.204 -7.146 19.538 1.00 94.00 204 PRO A CA 1
ATOM 1630 C C . PRO A 1 204 ? 3.102 -7.266 20.603 1.00 94.00 204 PRO A C 1
ATOM 1632 O O . PRO A 1 204 ? 2.418 -6.290 20.920 1.00 94.00 204 PRO A O 1
ATOM 1635 N N . ALA A 1 205 ? 2.936 -8.469 21.159 1.00 95.75 205 ALA A N 1
ATOM 1636 C CA . ALA A 1 205 ? 1.972 -8.700 22.230 1.00 95.75 205 ALA A CA 1
ATOM 1637 C C . ALA A 1 205 ? 2.402 -7.952 23.505 1.00 95.75 205 ALA A C 1
ATOM 1639 O O . ALA A 1 205 ? 3.565 -8.010 23.905 1.00 95.75 205 ALA A O 1
ATOM 1640 N N . GLU A 1 206 ? 1.461 -7.257 24.139 1.00 95.88 206 GLU A N 1
ATOM 1641 C CA . GLU A 1 206 ? 1.660 -6.527 25.396 1.00 95.88 206 GLU A CA 1
ATOM 1642 C C . GLU A 1 206 ? 0.806 -7.201 26.471 1.00 95.88 206 GLU A C 1
ATOM 1644 O O . GLU A 1 206 ? -0.341 -6.819 26.717 1.00 95.88 206 GLU A O 1
ATOM 1649 N N . VAL A 1 207 ? 1.363 -8.258 27.055 1.00 96.56 207 VAL A N 1
ATOM 1650 C CA . VAL A 1 207 ? 0.687 -9.140 28.009 1.00 96.56 207 VAL A CA 1
ATOM 1651 C C . VAL A 1 207 ? 1.543 -9.237 29.262 1.00 96.56 207 VAL A C 1
ATOM 1653 O O . VAL A 1 207 ? 2.770 -9.296 29.172 1.00 96.56 207 VAL A O 1
ATOM 1656 N N . ASP A 1 208 ? 0.901 -9.260 30.424 1.00 95.94 208 ASP A N 1
ATOM 1657 C CA . ASP A 1 208 ? 1.581 -9.573 31.676 1.00 95.94 208 ASP A CA 1
ATOM 1658 C C . ASP A 1 208 ? 2.060 -11.044 31.670 1.00 95.94 208 ASP A C 1
ATOM 1660 O O . ASP A 1 208 ? 1.221 -11.944 31.548 1.00 95.94 208 ASP A O 1
ATOM 1664 N N . PRO A 1 209 ? 3.374 -11.321 31.802 1.00 94.31 209 PRO A N 1
ATOM 1665 C CA . PRO A 1 209 ? 3.913 -12.679 31.756 1.00 94.31 209 PRO A CA 1
ATOM 1666 C C . PRO A 1 209 ? 3.366 -13.621 32.834 1.00 94.31 209 PRO A C 1
ATOM 1668 O O . PRO A 1 209 ? 3.311 -14.827 32.601 1.00 94.31 209 PRO A O 1
ATOM 1671 N N . GLU A 1 210 ? 2.985 -13.102 34.005 1.00 94.94 210 GLU A N 1
ATOM 1672 C CA . GLU A 1 210 ? 2.514 -13.939 35.114 1.00 94.94 210 GLU A CA 1
ATOM 1673 C C . GLU A 1 210 ? 1.028 -14.274 34.980 1.00 94.94 210 GLU A C 1
ATOM 1675 O O . GLU A 1 210 ? 0.620 -15.433 35.076 1.00 94.94 210 GLU A O 1
ATOM 1680 N N . THR A 1 211 ? 0.200 -13.254 34.754 1.00 93.75 211 THR A N 1
ATOM 1681 C CA . THR A 1 211 ? -1.258 -13.419 34.732 1.00 93.75 211 THR A CA 1
ATOM 1682 C C . THR A 1 211 ? -1.801 -13.787 33.353 1.00 93.75 211 THR A C 1
ATOM 1684 O O . THR A 1 211 ? -2.897 -14.345 33.252 1.00 93.75 211 THR A O 1
ATOM 1687 N N . GLY A 1 212 ? -1.051 -13.505 32.284 1.00 94.06 212 GLY A N 1
ATOM 1688 C CA . GLY A 1 212 ? -1.512 -13.652 30.905 1.00 94.06 212 GLY A CA 1
ATOM 1689 C C . GLY A 1 212 ? -2.580 -12.626 30.514 1.00 94.06 212 GLY A C 1
ATOM 1690 O O . GLY A 1 212 ? -3.324 -12.856 29.562 1.00 94.06 212 GLY A O 1
ATOM 1691 N N . ILE A 1 213 ? -2.707 -11.527 31.266 1.00 96.50 213 ILE A N 1
ATOM 1692 C CA . ILE A 1 213 ? -3.727 -10.501 31.036 1.00 96.50 213 ILE A CA 1
ATOM 1693 C C . ILE A 1 213 ? -3.193 -9.436 30.080 1.00 96.50 213 ILE A C 1
ATOM 1695 O O . ILE A 1 213 ? -2.090 -8.915 30.251 1.00 96.50 213 ILE A O 1
ATOM 1699 N N . ALA A 1 214 ? -4.022 -9.068 29.107 1.00 97.38 214 ALA A N 1
ATOM 1700 C CA . ALA A 1 214 ? -3.832 -7.887 28.278 1.00 97.38 214 ALA A CA 1
ATOM 1701 C C . ALA A 1 214 ? -4.837 -6.792 28.657 1.00 97.38 214 ALA A C 1
ATOM 1703 O O . ALA A 1 214 ? -5.954 -7.067 29.108 1.00 97.38 214 ALA A O 1
ATOM 1704 N N . VAL A 1 215 ? -4.443 -5.535 28.448 1.00 97.88 215 VAL A N 1
ATOM 1705 C CA . VAL A 1 215 ? -5.230 -4.365 28.856 1.00 97.88 215 VAL A CA 1
ATOM 1706 C C . VAL A 1 215 ? -5.579 -3.505 27.647 1.00 97.88 215 VAL A C 1
ATOM 1708 O O . VAL A 1 215 ? -4.706 -3.055 26.905 1.00 97.88 215 VAL A O 1
ATOM 1711 N N . GLY A 1 216 ? -6.872 -3.249 27.456 1.00 96.69 216 GLY A N 1
ATOM 1712 C CA . GLY A 1 216 ? -7.390 -2.361 26.419 1.00 96.69 216 GLY A CA 1
ATOM 1713 C C . GLY A 1 216 ? -8.235 -1.235 26.994 1.00 96.69 216 GLY A C 1
ATOM 1714 O O . GLY A 1 216 ? -8.885 -1.397 28.019 1.00 96.69 216 GLY A O 1
ATOM 1715 N N . HIS A 1 217 ? -8.272 -0.093 26.309 1.00 96.31 217 HIS A N 1
ATOM 1716 C CA . HIS A 1 217 ? -9.071 1.060 26.731 1.00 96.31 217 HIS A CA 1
ATOM 1717 C C . HIS A 1 217 ? -10.067 1.465 25.652 1.00 96.31 217 HIS A C 1
ATOM 1719 O O . HIS A 1 217 ? -9.736 1.492 24.469 1.00 96.31 217 HIS A O 1
ATOM 1725 N N . GLY A 1 218 ? -11.275 1.836 26.052 1.00 95.44 218 GLY A N 1
ATOM 1726 C CA . GLY A 1 218 ? -12.331 2.318 25.171 1.00 95.44 218 GLY A CA 1
ATOM 1727 C C . GLY A 1 218 ? -12.906 3.628 25.679 1.00 95.44 218 GLY A C 1
ATOM 1728 O O . GLY A 1 218 ? -12.999 3.854 26.887 1.00 95.44 218 GLY A O 1
ATOM 1729 N N . ARG A 1 219 ? -13.246 4.532 24.755 1.00 94.25 219 ARG A N 1
ATOM 1730 C CA . ARG A 1 219 ? -13.722 5.878 25.096 1.00 94.25 219 ARG A CA 1
ATOM 1731 C C . ARG A 1 219 ? -14.863 6.309 24.190 1.00 94.25 219 ARG A C 1
ATOM 1733 O O . ARG A 1 219 ? -14.814 6.085 22.983 1.00 94.25 219 ARG A O 1
ATOM 1740 N N . ALA A 1 220 ? -15.845 6.989 24.771 1.00 92.81 220 ALA A N 1
ATOM 1741 C CA . ALA A 1 220 ? -16.896 7.682 24.039 1.00 92.81 220 ALA A CA 1
ATOM 1742 C C . ALA A 1 220 ? -17.345 8.944 24.786 1.00 92.81 220 ALA A C 1
ATOM 1744 O O . ALA A 1 220 ? -17.252 9.029 26.013 1.00 92.81 220 ALA A O 1
ATOM 1745 N N . ASP A 1 221 ? -17.836 9.929 24.027 1.00 89.88 221 ASP A N 1
ATOM 1746 C CA . ASP A 1 221 ? -18.338 11.204 24.560 1.00 89.88 221 ASP A CA 1
ATOM 1747 C C . ASP A 1 221 ? -17.289 11.934 25.433 1.00 89.88 221 ASP A C 1
ATOM 1749 O O . ASP A 1 221 ? -17.546 12.452 26.522 1.00 89.88 221 ASP A O 1
ATOM 1753 N N . GLY A 1 222 ? -16.036 11.921 24.963 1.00 81.44 222 GLY A N 1
ATOM 1754 C CA . GLY A 1 222 ? -14.892 12.522 25.646 1.00 81.44 222 GLY A CA 1
ATOM 1755 C C . GLY A 1 222 ? -14.464 11.763 26.904 1.00 81.44 222 GLY A C 1
ATOM 1756 O O . GLY A 1 222 ? -13.583 10.912 26.826 1.00 81.44 222 GLY A O 1
ATOM 1757 N N . GLN A 1 223 ? -15.035 12.135 28.053 1.00 79.94 223 GLN A N 1
ATOM 1758 C CA . GLN A 1 223 ? -14.711 11.586 29.382 1.00 79.94 223 GLN A CA 1
ATOM 1759 C C . GLN A 1 223 ? -15.897 10.876 30.050 1.00 79.94 223 GLN A C 1
ATOM 1761 O O . GLN A 1 223 ? -15.737 10.303 31.126 1.00 79.94 223 GLN A O 1
ATOM 1766 N N . LYS A 1 224 ? -17.097 10.922 29.451 1.00 90.00 224 LYS A N 1
ATOM 1767 C CA . LYS A 1 224 ? -18.303 10.355 30.069 1.00 90.00 224 LYS A CA 1
ATOM 1768 C C . LYS A 1 224 ? -18.190 8.840 30.211 1.00 90.00 224 LYS A C 1
ATOM 1770 O O . LYS A 1 224 ? -18.396 8.326 31.307 1.00 90.00 224 LYS A O 1
ATOM 1775 N N . TYR A 1 225 ? -17.799 8.161 29.133 1.00 94.38 225 TYR A N 1
ATOM 1776 C CA . TYR A 1 225 ? -17.573 6.721 29.109 1.00 94.38 225 TYR A CA 1
ATOM 1777 C C . TYR A 1 225 ? -16.101 6.444 28.839 1.00 94.38 225 TYR A C 1
ATOM 1779 O O . TYR A 1 225 ? -15.604 6.683 2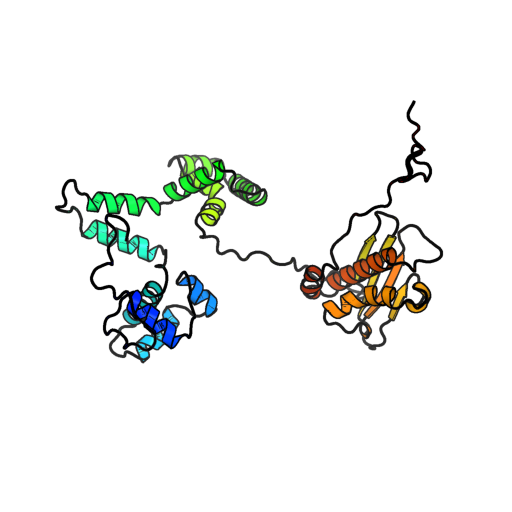7.737 1.00 94.38 225 TYR A O 1
ATOM 1787 N N . MET A 1 226 ? -15.415 5.947 29.861 1.00 95.50 226 MET A N 1
ATOM 1788 C CA . MET A 1 226 ? -14.065 5.412 29.762 1.00 95.50 226 MET A CA 1
ATOM 1789 C C . MET A 1 226 ? -14.098 4.031 30.395 1.00 95.50 226 MET A C 1
ATOM 1791 O O . MET A 1 226 ? -14.469 3.907 31.564 1.00 95.50 226 MET A O 1
ATOM 1795 N N . PHE A 1 227 ? -13.767 3.020 29.603 1.00 96.44 227 PHE A N 1
ATOM 1796 C CA . PHE A 1 227 ? -13.733 1.636 30.046 1.00 96.44 227 PHE A CA 1
ATOM 1797 C C . PHE A 1 227 ? -12.356 1.044 29.813 1.00 96.44 227 PHE A C 1
ATOM 1799 O O . PHE A 1 227 ? -11.741 1.290 28.773 1.00 96.44 227 PHE A O 1
ATOM 1806 N N . THR A 1 228 ? -11.921 0.227 30.759 1.00 97.62 228 THR A N 1
ATOM 1807 C CA . THR A 1 228 ? -10.714 -0.583 30.654 1.00 97.62 228 THR A CA 1
ATOM 1808 C C . THR A 1 228 ? -11.124 -2.046 30.640 1.00 97.62 228 THR A C 1
ATOM 1810 O O . THR A 1 228 ? -11.832 -2.501 31.534 1.00 97.62 228 THR A O 1
ATOM 1813 N N . ALA A 1 229 ? -10.733 -2.759 29.591 1.00 97.88 229 ALA A N 1
ATOM 1814 C CA . ALA A 1 229 ? -10.961 -4.182 29.422 1.00 97.88 229 ALA A CA 1
ATOM 1815 C C . ALA A 1 229 ? -9.701 -4.936 29.838 1.00 97.88 229 ALA A C 1
ATOM 1817 O O . ALA A 1 229 ? -8.636 -4.732 29.253 1.00 97.88 229 ALA A O 1
ATOM 1818 N N . LEU A 1 230 ? -9.844 -5.807 30.830 1.00 97.69 230 LEU A N 1
ATOM 1819 C CA . LEU A 1 230 ? -8.873 -6.843 31.149 1.00 97.69 230 LEU A CA 1
ATOM 1820 C C . LEU A 1 230 ? -9.321 -8.102 30.417 1.00 97.69 230 LEU A C 1
ATOM 1822 O O . LEU A 1 230 ? -10.424 -8.581 30.678 1.00 97.69 230 LEU A O 1
ATOM 1826 N N . ILE A 1 231 ? -8.505 -8.594 29.490 1.00 97.75 231 ILE A N 1
ATOM 1827 C CA . ILE A 1 231 ? -8.784 -9.825 28.746 1.00 97.75 231 ILE A CA 1
ATOM 1828 C C . ILE A 1 231 ? -7.733 -10.876 29.069 1.00 97.75 231 ILE A C 1
ATOM 1830 O O . ILE A 1 231 ? -6.542 -10.569 29.147 1.00 97.75 231 ILE A O 1
ATOM 1834 N N . ARG A 1 232 ? -8.184 -12.115 29.232 1.00 97.00 232 ARG A N 1
ATOM 1835 C CA . ARG A 1 232 ? -7.341 -13.290 29.423 1.00 97.00 232 ARG A CA 1
ATOM 1836 C C . ARG A 1 232 ? -7.906 -14.446 28.613 1.00 97.00 232 ARG A C 1
ATOM 1838 O O . ARG A 1 232 ? -9.119 -14.586 28.514 1.00 97.00 232 ARG A O 1
ATOM 1845 N N . GLU A 1 233 ? -7.032 -15.274 28.061 1.00 95.94 233 GLU A N 1
ATOM 1846 C CA . GLU A 1 233 ? -7.439 -16.541 27.459 1.00 95.94 233 GLU A CA 1
ATOM 1847 C C . GLU A 1 233 ? -7.812 -17.555 28.554 1.00 95.94 233 GLU A C 1
ATOM 1849 O O . GLU A 1 233 ? -7.065 -17.770 29.516 1.00 95.94 233 GLU A O 1
ATOM 1854 N N . ASN A 1 234 ? -8.975 -18.174 28.404 1.00 95.69 234 ASN A N 1
ATOM 1855 C CA . ASN A 1 234 ? -9.512 -19.197 29.276 1.00 95.69 234 ASN A CA 1
ATOM 1856 C C . ASN A 1 234 ? -9.412 -20.563 28.589 1.00 95.69 234 ASN A C 1
ATOM 1858 O O . ASN A 1 234 ? -10.057 -20.828 27.578 1.00 95.69 234 ASN A O 1
ATOM 1862 N N . ARG A 1 235 ? -8.614 -21.454 29.179 1.00 93.50 235 ARG A N 1
ATOM 1863 C CA . ARG A 1 235 ? -8.336 -22.789 28.633 1.00 93.50 235 ARG A CA 1
ATOM 1864 C C . ARG A 1 235 ? -9.510 -23.761 28.759 1.00 93.50 235 ARG A C 1
ATOM 1866 O O . ARG A 1 235 ? -9.512 -24.780 28.075 1.00 93.50 235 ARG A O 1
ATOM 1873 N N . ASP A 1 236 ? -10.488 -23.456 29.611 1.00 94.75 236 ASP A N 1
ATOM 1874 C CA . ASP A 1 236 ? -11.620 -24.338 29.908 1.00 94.75 236 ASP A CA 1
ATOM 1875 C C . ASP A 1 236 ? -12.818 -24.111 28.962 1.00 94.75 236 ASP A C 1
ATOM 1877 O O . ASP A 1 236 ? -13.851 -24.772 29.100 1.00 94.75 236 ASP A O 1
ATOM 1881 N N . HIS A 1 237 ? -12.697 -23.197 27.987 1.00 94.25 237 HIS A N 1
ATOM 1882 C CA . HIS A 1 237 ? -13.707 -22.930 26.949 1.00 94.25 237 HIS A CA 1
ATOM 1883 C C . HIS A 1 237 ? -15.100 -22.536 27.509 1.00 94.25 237 HIS A C 1
ATOM 1885 O O . HIS A 1 237 ? -16.171 -22.803 26.934 1.00 94.25 237 HIS A O 1
ATOM 1891 N N . ASN A 1 238 ? -15.090 -21.908 28.686 1.00 95.06 238 ASN A N 1
ATOM 1892 C CA . ASN A 1 238 ? -16.248 -21.405 29.426 1.00 95.06 238 ASN A CA 1
ATOM 1893 C C . ASN A 1 238 ? -16.119 -19.901 29.736 1.00 95.06 238 ASN A C 1
ATOM 1895 O O . ASN A 1 238 ? -16.604 -19.428 30.764 1.00 95.06 238 ASN A O 1
ATOM 1899 N N . GLY A 1 239 ? -15.474 -19.173 28.823 1.00 93.44 239 GLY A N 1
ATOM 1900 C CA . GLY A 1 239 ? -15.197 -17.748 28.900 1.00 93.44 239 GLY A CA 1
ATOM 1901 C C . GLY A 1 239 ? -16.439 -16.905 29.158 1.00 93.44 239 GLY A C 1
ATOM 1902 O O . GLY A 1 239 ? -17.539 -17.192 28.671 1.00 93.44 239 GLY A O 1
ATOM 1903 N N . SER A 1 240 ? -16.263 -15.853 29.952 1.00 94.88 240 SER A N 1
ATOM 1904 C CA . SER A 1 240 ? -17.350 -14.959 30.340 1.00 94.88 240 SER A CA 1
ATOM 1905 C C . SER A 1 240 ? -16.962 -13.488 30.243 1.00 94.88 240 SER A C 1
ATOM 1907 O O . SER A 1 240 ? -15.820 -13.092 30.476 1.00 94.88 240 SER A O 1
ATOM 1909 N N . VAL A 1 241 ? -17.950 -12.648 29.923 1.00 95.75 241 VAL A N 1
ATOM 1910 C CA . VAL A 1 241 ? -17.787 -11.191 29.907 1.00 95.75 241 VAL A CA 1
ATOM 1911 C C . VAL A 1 241 ? -18.522 -10.587 31.096 1.00 95.75 241 VAL A C 1
ATOM 1913 O O . VAL A 1 241 ? -19.725 -10.789 31.287 1.00 95.75 241 VAL A O 1
ATOM 1916 N N . THR A 1 242 ? -17.794 -9.809 31.887 1.00 95.94 242 THR A N 1
ATOM 1917 C CA . THR A 1 242 ? -18.305 -9.108 33.064 1.00 95.94 242 THR A CA 1
ATOM 1918 C C . THR A 1 242 ? -18.052 -7.607 32.953 1.00 95.94 242 THR A C 1
ATOM 1920 O O . THR A 1 242 ? -17.060 -7.163 32.377 1.00 95.94 242 THR A O 1
ATOM 1923 N N . LEU A 1 243 ? -18.969 -6.805 33.492 1.00 94.19 243 LEU A N 1
ATOM 1924 C CA . LEU A 1 243 ? -18.861 -5.351 33.595 1.00 94.19 243 LEU A CA 1
ATOM 1925 C C . LEU A 1 243 ? -19.061 -4.959 35.058 1.00 94.19 243 LEU A C 1
ATOM 1927 O O . LEU A 1 243 ? -20.124 -5.205 35.629 1.00 94.19 243 LEU A O 1
ATOM 1931 N N . LEU A 1 244 ? -18.038 -4.354 35.671 1.00 91.81 244 LEU A N 1
ATOM 1932 C CA . LEU A 1 244 ? -18.029 -3.976 37.091 1.00 91.81 244 LEU A CA 1
ATOM 1933 C C . LEU A 1 244 ? -18.396 -5.150 38.022 1.00 91.81 244 LEU A C 1
ATOM 1935 O O . LEU A 1 244 ? -19.165 -4.991 38.971 1.00 91.81 244 LEU A O 1
ATOM 1939 N N . GLY A 1 245 ? -17.881 -6.345 37.713 1.00 90.00 245 GLY A N 1
ATOM 1940 C CA . GLY A 1 245 ? -18.139 -7.573 38.474 1.00 90.00 245 GLY A CA 1
ATOM 1941 C C . GLY A 1 245 ? -19.539 -8.175 38.295 1.00 90.00 245 GLY A C 1
ATOM 1942 O O . GLY A 1 245 ? -19.851 -9.170 38.944 1.00 90.00 245 GLY A O 1
ATOM 1943 N N . LYS A 1 246 ? -20.390 -7.608 37.429 1.00 93.81 246 LYS A N 1
ATOM 1944 C CA . LYS A 1 246 ? -21.697 -8.177 37.066 1.00 93.81 246 LYS A CA 1
ATOM 1945 C C . LYS A 1 246 ? -21.632 -8.853 35.692 1.00 93.81 246 LYS A C 1
ATOM 1947 O O . LYS A 1 246 ? -20.897 -8.367 34.833 1.00 93.81 246 LYS A O 1
ATOM 1952 N N . PRO A 1 247 ? -22.412 -9.920 35.441 1.00 95.44 247 PRO A N 1
ATOM 1953 C CA . PRO A 1 247 ? -22.534 -10.499 34.104 1.00 95.44 247 PRO A CA 1
ATOM 1954 C C . PRO A 1 247 ? -23.006 -9.465 33.076 1.00 95.44 247 PRO A C 1
ATOM 1956 O O . PRO A 1 247 ? -23.832 -8.604 33.395 1.00 95.44 247 PRO A O 1
ATOM 1959 N N . LEU A 1 248 ? -22.506 -9.563 31.841 1.00 93.81 248 LEU A N 1
ATOM 1960 C CA . LEU A 1 248 ? -22.825 -8.616 30.767 1.00 93.81 248 LEU A CA 1
ATOM 1961 C C . LEU A 1 248 ? -24.336 -8.489 30.499 1.00 93.81 248 LEU A C 1
ATOM 1963 O O . LEU A 1 248 ? -24.815 -7.381 30.272 1.00 93.81 248 LEU A O 1
ATOM 1967 N N . SER A 1 249 ? -25.075 -9.600 30.588 1.00 94.38 249 SER A N 1
ATOM 1968 C CA . SER A 1 249 ? -26.541 -9.660 30.467 1.00 94.38 249 SER A CA 1
ATOM 1969 C C . SER A 1 249 ? -27.239 -8.712 31.441 1.00 94.38 249 SER A C 1
ATOM 1971 O O . SER A 1 249 ? -28.004 -7.838 31.042 1.00 94.38 249 SER A O 1
ATOM 1973 N N . VAL A 1 250 ? -26.876 -8.796 32.721 1.00 94.31 250 VAL A N 1
ATOM 1974 C CA . VAL A 1 250 ? -27.421 -7.940 33.783 1.00 94.31 250 VAL A CA 1
ATOM 1975 C C . VAL A 1 250 ? -26.977 -6.488 33.606 1.00 94.31 250 VAL A C 1
ATOM 1977 O O . VAL A 1 250 ? -27.739 -5.560 33.869 1.00 94.31 250 VAL A O 1
ATOM 1980 N N . ALA A 1 251 ? -25.735 -6.266 33.175 1.00 91.50 251 ALA A N 1
ATOM 1981 C CA . ALA A 1 251 ? -25.180 -4.924 33.050 1.00 91.50 251 ALA A CA 1
ATOM 1982 C C . ALA A 1 251 ? -25.789 -4.126 31.879 1.00 91.50 251 ALA A C 1
ATOM 1984 O O . ALA A 1 251 ? -25.928 -2.902 31.976 1.00 91.50 251 ALA A O 1
ATOM 1985 N N . PHE A 1 252 ? -26.182 -4.816 30.802 1.00 94.31 252 PHE A N 1
ATOM 1986 C CA . PHE A 1 252 ? -26.862 -4.243 29.638 1.00 94.31 252 PHE A CA 1
ATOM 1987 C C . PHE A 1 252 ? -28.368 -4.525 29.568 1.00 94.31 252 PHE A C 1
ATOM 1989 O O . PHE A 1 252 ? -28.988 -4.183 28.560 1.00 94.31 252 PHE A O 1
ATOM 1996 N N . ASP A 1 253 ? -28.966 -5.026 30.654 1.00 93.88 253 ASP A N 1
ATOM 1997 C CA . ASP A 1 253 ? -30.422 -5.189 30.791 1.00 93.88 253 ASP A CA 1
ATOM 1998 C C . ASP A 1 253 ? -31.018 -6.107 29.701 1.00 93.88 253 ASP A C 1
ATOM 2000 O O . ASP A 1 253 ? -32.048 -5.796 29.109 1.00 93.88 253 ASP A O 1
ATOM 2004 N N . ASP A 1 254 ? -30.299 -7.187 29.365 1.00 93.94 254 ASP A N 1
ATOM 2005 C CA . ASP A 1 254 ? -30.637 -8.191 28.337 1.00 93.94 254 ASP A CA 1
ATOM 2006 C C . ASP A 1 254 ? -30.929 -7.632 26.927 1.00 93.94 254 ASP A C 1
ATOM 2008 O O . ASP A 1 254 ? 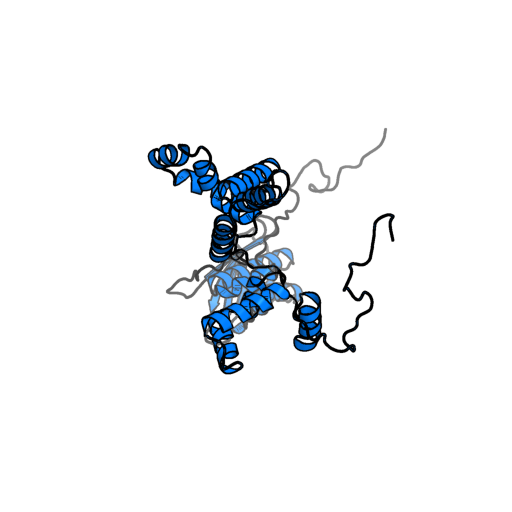-31.518 -8.293 26.067 1.00 93.94 254 ASP A O 1
ATOM 2012 N N . LYS A 1 255 ? -30.471 -6.409 26.637 1.00 95.31 255 LYS A N 1
ATOM 2013 C CA . LYS A 1 255 ? -30.613 -5.784 25.315 1.00 95.31 255 LYS A CA 1
ATOM 2014 C C . LYS A 1 255 ? -29.578 -6.354 24.352 1.00 95.31 255 LYS A C 1
ATOM 2016 O O . LYS A 1 255 ? -28.417 -5.938 24.347 1.00 95.31 255 LYS A O 1
ATOM 2021 N N . SER A 1 256 ? -30.022 -7.269 23.494 1.00 95.62 256 SER A N 1
ATOM 2022 C CA . SER A 1 256 ? -29.176 -7.977 22.525 1.00 95.62 256 SER A CA 1
ATOM 2023 C C . SER A 1 256 ? -28.341 -7.045 21.644 1.00 95.62 256 SER A C 1
ATOM 2025 O O . SER A 1 256 ? -27.140 -7.259 21.515 1.00 95.62 256 SER A O 1
ATOM 2027 N N . TRP A 1 257 ? -28.927 -5.960 21.130 1.00 95.00 257 TRP A N 1
ATOM 2028 C CA . TRP A 1 257 ? -28.232 -5.000 20.259 1.00 95.00 257 TRP A CA 1
ATOM 2029 C C . TRP A 1 257 ? -27.110 -4.213 20.960 1.00 95.00 257 TRP A C 1
ATOM 2031 O O . TRP A 1 257 ? -26.267 -3.611 20.302 1.00 95.00 257 TRP A O 1
ATOM 2041 N N . LEU A 1 258 ? -27.075 -4.185 22.298 1.00 96.00 258 LEU A N 1
ATOM 2042 C CA . LEU A 1 258 ? -25.944 -3.628 23.051 1.00 96.00 258 LEU A CA 1
ATOM 2043 C C . LEU A 1 258 ? -24.850 -4.678 23.254 1.00 96.00 258 LEU A C 1
ATOM 2045 O O . LEU A 1 258 ? -23.662 -4.369 23.169 1.00 96.00 258 LEU A O 1
ATOM 2049 N N . MET A 1 259 ? -25.253 -5.919 23.521 1.00 95.88 259 MET A N 1
ATOM 2050 C CA . MET A 1 259 ? -24.340 -7.032 23.774 1.00 95.88 259 MET A CA 1
ATOM 2051 C C . MET A 1 259 ? -23.624 -7.488 22.498 1.00 95.88 259 MET A C 1
ATOM 2053 O O . MET A 1 259 ? -22.423 -7.744 22.546 1.00 95.88 259 MET A O 1
ATOM 2057 N N . GLU A 1 260 ? -24.310 -7.506 21.351 1.00 95.88 260 GLU A N 1
ATOM 2058 C CA . GLU A 1 260 ? -23.712 -7.849 20.053 1.00 95.88 260 GLU A CA 1
ATOM 2059 C C . GLU A 1 260 ? -22.557 -6.904 19.692 1.00 95.88 260 GLU A C 1
ATOM 2061 O O . GLU A 1 260 ? -21.554 -7.331 19.124 1.00 95.88 260 GLU A O 1
ATOM 2066 N N . MET A 1 261 ? -22.626 -5.630 20.107 1.00 96.38 261 MET A N 1
ATOM 2067 C CA . MET A 1 261 ? -21.525 -4.691 19.899 1.00 96.38 261 MET A CA 1
ATOM 2068 C C . MET A 1 261 ? -20.256 -5.156 20.611 1.00 96.38 261 MET A C 1
ATOM 2070 O O . MET A 1 261 ? -19.170 -4.987 20.069 1.00 96.38 261 MET A O 1
ATOM 2074 N N . VAL A 1 262 ? -20.370 -5.721 21.815 1.00 95.81 262 VAL A N 1
ATOM 2075 C CA . VAL A 1 262 ? -19.220 -6.221 22.586 1.00 95.81 262 VAL A CA 1
ATOM 2076 C C . VAL A 1 262 ? -18.702 -7.550 22.035 1.00 95.81 262 VAL A C 1
ATOM 2078 O O . VAL A 1 262 ? -17.514 -7.824 22.182 1.00 95.81 262 VAL A O 1
ATOM 2081 N N . LEU A 1 263 ? -19.555 -8.331 21.366 1.00 96.44 263 LEU A N 1
ATOM 2082 C CA . LEU A 1 263 ? -19.183 -9.584 20.706 1.00 96.44 263 LEU A CA 1
ATOM 2083 C C . LEU A 1 263 ? -18.426 -9.361 19.386 1.00 96.44 263 LEU A C 1
ATOM 2085 O O . LEU A 1 263 ? -17.468 -10.071 19.098 1.00 96.44 263 LEU A O 1
ATOM 2089 N N . MET A 1 264 ? -18.785 -8.314 18.639 1.00 97.38 264 MET A N 1
ATOM 2090 C CA . MET A 1 264 ? -18.245 -7.998 17.310 1.00 97.38 264 MET A CA 1
ATOM 2091 C C . MET A 1 264 ? -16.704 -8.070 17.166 1.00 97.38 264 MET A C 1
ATOM 2093 O O . MET A 1 264 ? -16.229 -8.530 16.129 1.00 97.38 264 MET A O 1
ATOM 2097 N N . PRO A 1 265 ? -15.871 -7.644 18.143 1.00 97.94 265 PRO A N 1
ATOM 2098 C CA . PRO A 1 265 ? -14.419 -7.803 18.051 1.00 97.94 265 PRO A CA 1
ATOM 2099 C C . PRO A 1 265 ? -13.944 -9.260 17.963 1.00 97.94 265 PRO A C 1
ATOM 2101 O O . PRO A 1 265 ? -12.925 -9.517 17.327 1.00 97.94 265 PRO A O 1
ATOM 2104 N N . PHE A 1 266 ? -14.654 -10.205 18.580 1.00 97.69 266 PHE A N 1
ATOM 2105 C CA . PHE A 1 266 ? -14.329 -11.629 18.488 1.00 97.69 266 PHE A CA 1
ATOM 2106 C C . PHE A 1 266 ? -14.670 -12.171 17.099 1.00 97.69 266 PHE A C 1
ATOM 2108 O O . PHE A 1 266 ? -13.823 -12.807 16.471 1.00 97.69 266 PHE A O 1
ATOM 2115 N N . ASP A 1 267 ? -15.841 -11.807 16.568 1.00 97.06 267 ASP A N 1
ATOM 2116 C CA . ASP A 1 267 ? -16.285 -12.211 15.230 1.00 97.06 267 ASP A CA 1
ATOM 2117 C C . ASP A 1 267 ? -15.317 -11.727 14.137 1.00 97.06 267 ASP A C 1
ATOM 2119 O O . ASP A 1 267 ? -14.851 -12.508 13.305 1.00 97.06 267 ASP A O 1
ATOM 2123 N N . GLU A 1 268 ? -14.946 -10.442 14.167 1.00 97.31 268 GLU A N 1
ATOM 2124 C CA . GLU A 1 268 ? -14.025 -9.840 13.190 1.00 97.31 268 GLU A CA 1
ATOM 2125 C C . GLU A 1 268 ? -12.610 -10.429 13.279 1.00 97.31 268 GLU A C 1
ATOM 2127 O O . GLU A 1 268 ? -11.911 -10.565 12.272 1.00 97.31 268 GLU A O 1
ATOM 2132 N N . ALA A 1 269 ? -12.177 -10.803 14.485 1.00 95.81 269 ALA A N 1
ATOM 2133 C CA . ALA A 1 269 ? -10.911 -11.494 14.695 1.00 95.81 269 ALA A CA 1
ATOM 2134 C C . ALA A 1 269 ? -10.980 -12.998 14.361 1.00 95.81 269 ALA A C 1
ATOM 2136 O O . ALA A 1 269 ? -9.936 -13.650 14.363 1.00 95.81 269 ALA A O 1
ATOM 2137 N N . LYS A 1 270 ? -12.168 -13.532 14.032 1.00 96.75 270 LYS A N 1
ATOM 2138 C CA . LYS A 1 270 ? -12.449 -14.965 13.837 1.00 96.75 270 LYS A CA 1
ATOM 2139 C C . LYS A 1 270 ? -12.058 -15.812 15.050 1.00 96.75 270 LYS A C 1
ATOM 2141 O O . LYS A 1 270 ? -11.444 -16.867 14.907 1.00 96.75 270 LYS A O 1
ATOM 2146 N N . LEU A 1 271 ? -12.391 -15.315 16.234 1.00 95.62 271 LEU A N 1
ATOM 2147 C CA . LEU A 1 271 ? -12.123 -15.952 17.517 1.00 95.62 271 LEU A CA 1
ATOM 2148 C C . LEU A 1 271 ? -13.432 -16.423 18.146 1.00 95.62 271 LEU A C 1
ATOM 2150 O O . LEU A 1 271 ? -14.460 -15.762 18.001 1.00 95.62 271 LEU A O 1
ATOM 2154 N N . ASP A 1 272 ? -13.385 -17.530 18.883 1.00 95.75 272 ASP A N 1
ATOM 2155 C CA . ASP A 1 272 ? -14.500 -17.914 19.742 1.00 95.75 272 ASP A CA 1
ATOM 2156 C C . ASP A 1 272 ? -14.436 -17.090 21.035 1.00 95.75 272 ASP A C 1
ATOM 2158 O O . ASP A 1 272 ? -13.440 -17.115 21.757 1.00 95.75 272 ASP A O 1
ATOM 2162 N N . PHE A 1 273 ? -15.496 -16.340 21.341 1.00 94.88 273 PHE A N 1
ATOM 2163 C CA . PHE A 1 273 ? -15.556 -15.528 22.559 1.00 94.88 273 PHE A CA 1
ATOM 2164 C C . PHE A 1 273 ? -15.477 -16.380 23.836 1.00 94.88 273 PHE A C 1
ATOM 2166 O O . PHE A 1 273 ? -15.106 -15.868 24.891 1.00 94.88 273 PHE A O 1
ATOM 2173 N N . ARG A 1 274 ? -15.811 -17.674 23.751 1.00 95.31 274 ARG A N 1
ATOM 2174 C CA . ARG A 1 274 ? -15.777 -18.624 24.871 1.00 95.31 274 ARG A CA 1
ATOM 2175 C C . ARG A 1 274 ? -14.368 -18.991 25.322 1.00 95.31 274 ARG A C 1
ATOM 2177 O O . ARG A 1 274 ? -14.218 -19.534 26.412 1.00 95.31 274 ARG A O 1
ATOM 2184 N N . ASP A 1 275 ? -13.353 -18.683 24.527 1.00 96.88 275 ASP A N 1
ATOM 2185 C CA . ASP A 1 275 ? -11.953 -18.857 24.913 1.00 96.88 275 ASP A CA 1
ATOM 2186 C C . ASP A 1 275 ? -11.416 -17.659 25.700 1.00 96.88 275 ASP A C 1
ATOM 2188 O O . ASP A 1 275 ? -10.238 -17.627 26.039 1.00 96.88 275 ASP A O 1
ATOM 2192 N N . PHE A 1 276 ? -12.242 -16.649 26.000 1.00 97.56 276 PHE A N 1
ATOM 2193 C CA . PHE A 1 276 ? -11.778 -15.422 26.637 1.00 97.56 276 PHE A CA 1
ATOM 2194 C C . PHE A 1 276 ? -12.624 -15.036 27.844 1.00 97.56 276 PHE A C 1
ATOM 2196 O O . PHE A 1 276 ? -13.847 -14.928 27.777 1.00 97.56 276 PHE A O 1
ATOM 2203 N N . ASP A 1 277 ? -11.935 -14.734 28.939 1.00 97.12 277 ASP A N 1
ATOM 2204 C CA . ASP A 1 277 ? -12.510 -14.029 30.071 1.00 97.12 277 ASP A CA 1
ATOM 2205 C C . ASP A 1 277 ? -12.227 -12.538 29.933 1.00 97.12 277 ASP A C 1
ATOM 2207 O O . ASP A 1 277 ? -11.079 -12.109 29.776 1.00 97.12 277 ASP A O 1
ATOM 2211 N N . VAL A 1 278 ? -13.286 -11.736 30.007 1.00 97.31 278 VAL A N 1
ATOM 2212 C CA . VAL A 1 278 ? -13.204 -10.280 29.905 1.00 97.31 278 VAL A CA 1
ATOM 2213 C C . VAL A 1 278 ? -13.843 -9.644 31.127 1.00 97.31 278 VAL A C 1
ATOM 2215 O O . VAL A 1 278 ? -15.014 -9.875 31.430 1.00 97.31 278 VAL A O 1
ATOM 2218 N N . ASN A 1 279 ? -13.102 -8.763 31.790 1.00 97.44 279 ASN A N 1
ATOM 2219 C CA . ASN A 1 279 ? -13.637 -7.893 32.828 1.00 97.44 279 ASN A CA 1
ATOM 2220 C C . ASN A 1 279 ? -13.496 -6.427 32.415 1.00 97.44 279 ASN A C 1
ATOM 2222 O O . ASN A 1 279 ? -12.394 -5.935 32.165 1.00 97.44 279 ASN A O 1
ATOM 2226 N N . LEU A 1 280 ? -14.625 -5.729 32.346 1.00 96.56 280 LEU A N 1
ATOM 2227 C CA . LEU A 1 280 ? -14.714 -4.319 32.002 1.00 96.56 280 LEU A CA 1
ATOM 2228 C C . LEU A 1 280 ? -14.843 -3.469 33.270 1.00 96.56 280 LEU A C 1
ATOM 2230 O O . LEU A 1 280 ? -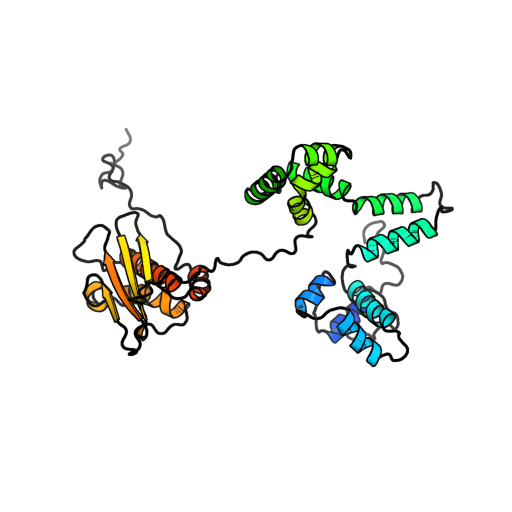15.766 -3.630 34.071 1.00 96.56 280 LEU A O 1
ATOM 2234 N N . ILE A 1 281 ? -13.941 -2.506 33.416 1.00 96.00 281 ILE A N 1
ATOM 2235 C CA . ILE A 1 281 ? -13.888 -1.561 34.531 1.00 96.00 281 ILE A CA 1
ATOM 2236 C C . ILE A 1 281 ? -14.269 -0.175 34.013 1.00 96.00 281 ILE A C 1
ATOM 2238 O O . ILE A 1 281 ? -13.759 0.268 32.987 1.00 96.00 281 ILE A O 1
ATOM 2242 N N . SER A 1 282 ? -15.167 0.520 34.712 1.00 94.69 282 SER A N 1
ATOM 2243 C CA . SER A 1 282 ? -15.531 1.908 34.401 1.00 94.69 282 SER A CA 1
ATOM 2244 C C . SER A 1 282 ? -14.593 2.881 35.112 1.00 94.69 282 SER A C 1
ATOM 2246 O O . SER A 1 282 ? -14.607 2.964 36.335 1.00 94.69 282 SER A O 1
ATOM 2248 N N . GLU A 1 283 ? -13.862 3.683 34.344 1.00 93.44 283 GLU A N 1
ATOM 2249 C CA . GLU A 1 283 ? -13.029 4.798 34.831 1.00 93.44 283 GLU A CA 1
ATOM 2250 C C . GLU A 1 283 ? -13.699 6.166 34.615 1.00 93.44 283 GLU A C 1
ATOM 2252 O O . GLU A 1 283 ? -13.243 7.190 35.122 1.00 93.44 283 GLU A O 1
ATOM 2257 N N . GLY A 1 284 ? -14.767 6.197 33.814 1.00 91.31 284 GLY A N 1
ATOM 2258 C CA . GLY A 1 284 ? -15.523 7.407 33.500 1.00 91.31 284 GLY A CA 1
ATOM 2259 C C . GLY A 1 284 ? -16.496 7.829 34.603 1.00 91.31 284 GLY A C 1
ATOM 2260 O O . GLY A 1 284 ? -16.415 7.415 35.760 1.00 91.31 284 GLY A O 1
ATOM 2261 N N . LYS A 1 285 ? -17.479 8.654 34.227 1.00 91.31 285 LYS A N 1
ATOM 2262 C CA . LYS A 1 285 ? -18.529 9.084 35.154 1.00 91.31 285 LYS A CA 1
ATOM 2263 C C . LYS A 1 285 ? -19.426 7.894 35.500 1.00 91.31 285 LYS A C 1
ATOM 2265 O O . LYS A 1 285 ? -20.205 7.442 34.662 1.00 91.31 285 LYS A O 1
ATOM 2270 N N . ALA A 1 286 ? -19.353 7.439 36.749 1.00 90.38 286 ALA A N 1
ATOM 2271 C CA . ALA A 1 286 ? -20.230 6.392 37.252 1.00 90.38 286 ALA A CA 1
ATOM 2272 C C . ALA A 1 286 ? -21.707 6.790 37.099 1.00 90.38 286 ALA A C 1
ATOM 2274 O O . ALA A 1 286 ? -22.106 7.924 37.387 1.00 90.38 286 ALA A O 1
ATOM 2275 N N . MET A 1 287 ? -22.519 5.842 36.639 1.00 89.50 287 MET A N 1
ATOM 2276 C CA . MET A 1 287 ? -23.965 5.985 36.529 1.00 89.50 287 MET A CA 1
ATOM 2277 C C . MET A 1 287 ? -24.663 4.684 36.926 1.00 89.50 287 MET A C 1
ATOM 2279 O O . MET A 1 287 ? -24.058 3.620 36.809 1.00 89.50 287 MET A O 1
ATOM 2283 N N . PRO A 1 288 ? -25.927 4.745 37.385 1.00 89.62 288 PRO A N 1
ATOM 2284 C CA . PRO A 1 288 ? -26.649 3.552 37.828 1.00 89.62 288 PRO A CA 1
ATOM 2285 C C . PRO A 1 288 ? -26.834 2.495 36.734 1.00 89.62 288 PRO A C 1
ATOM 2287 O O . PRO A 1 288 ? -26.846 1.305 37.031 1.00 89.62 288 PRO A O 1
ATOM 2290 N N . SER A 1 289 ? -26.976 2.926 35.477 1.00 91.31 289 SER A N 1
ATOM 2291 C CA . SER A 1 289 ? -27.117 2.038 34.326 1.00 91.31 289 SER A CA 1
ATOM 2292 C C . SER A 1 289 ? -26.238 2.511 33.178 1.00 91.31 289 SER A C 1
ATOM 2294 O O . SER A 1 289 ? -26.298 3.674 32.776 1.00 91.31 289 SER A O 1
ATOM 2296 N N . PHE A 1 290 ? -25.453 1.583 32.633 1.00 90.06 290 PHE A N 1
ATOM 2297 C CA . PHE A 1 290 ? -24.656 1.777 31.425 1.00 90.06 290 PHE A CA 1
ATOM 2298 C C . PHE A 1 290 ? -25.362 1.233 30.171 1.00 90.06 290 PHE A C 1
ATOM 2300 O O . PHE A 1 290 ? -24.761 1.222 29.103 1.00 90.06 290 PHE A O 1
ATOM 2307 N N . ALA A 1 291 ? -26.633 0.819 30.267 1.00 92.75 291 ALA A N 1
ATOM 2308 C CA . ALA A 1 291 ? -27.399 0.213 29.175 1.00 92.75 291 ALA A CA 1
ATOM 2309 C C . ALA A 1 291 ? -27.849 1.230 28.111 1.00 92.75 291 ALA A C 1
ATOM 2311 O O . ALA A 1 291 ? -29.029 1.557 27.984 1.00 92.75 291 ALA A O 1
ATOM 2312 N N . ASN A 1 292 ? -26.882 1.742 27.348 1.00 94.62 292 ASN A N 1
ATOM 2313 C CA . ASN A 1 292 ? -27.078 2.596 26.182 1.00 94.62 292 ASN A CA 1
ATOM 2314 C C . ASN A 1 292 ? -26.004 2.331 25.110 1.00 94.62 292 ASN A C 1
ATOM 2316 O O . ASN A 1 292 ? -24.912 1.848 25.407 1.00 94.62 292 ASN A O 1
ATOM 2320 N N . GLU A 1 293 ? -26.303 2.700 23.865 1.00 94.75 293 GLU A N 1
ATOM 2321 C CA . GLU A 1 293 ? -25.450 2.438 22.694 1.00 94.75 293 GLU A CA 1
ATOM 2322 C C . GLU A 1 293 ? -24.071 3.111 22.776 1.00 94.75 293 GLU A C 1
ATOM 2324 O O . GLU A 1 293 ? -23.079 2.563 22.305 1.00 94.75 293 GLU A O 1
ATOM 2329 N N . ILE A 1 294 ? -23.977 4.289 23.402 1.00 94.56 294 ILE A N 1
ATOM 2330 C CA . ILE A 1 294 ? -22.717 5.045 23.502 1.00 94.56 294 ILE A CA 1
ATOM 2331 C C . ILE A 1 294 ? -21.745 4.335 24.455 1.00 94.56 294 ILE A C 1
ATOM 2333 O O . ILE A 1 294 ? -20.552 4.220 24.168 1.00 94.56 294 ILE A O 1
ATOM 2337 N N . ALA A 1 295 ? -22.253 3.829 25.578 1.00 94.69 295 ALA A N 1
ATOM 2338 C CA . ALA A 1 295 ? -21.477 3.035 26.519 1.00 94.69 295 ALA A CA 1
ATOM 2339 C C . ALA A 1 295 ? -21.092 1.671 25.922 1.00 94.69 295 ALA A C 1
ATOM 2341 O O . ALA A 1 295 ? -19.938 1.265 26.057 1.00 94.69 295 ALA A O 1
ATOM 2342 N N . ALA A 1 296 ? -22.008 1.005 25.208 1.00 95.88 296 ALA A N 1
ATOM 2343 C CA . ALA A 1 296 ? -21.725 -0.246 24.501 1.00 95.88 296 ALA A CA 1
ATOM 2344 C C . ALA A 1 296 ? -20.648 -0.063 23.415 1.00 95.88 296 ALA A C 1
ATOM 2346 O O . ALA A 1 296 ? -19.712 -0.856 23.331 1.00 95.88 296 ALA A O 1
ATOM 2347 N N . PHE A 1 297 ? -20.691 1.042 22.661 1.00 96.44 297 PHE A N 1
ATOM 2348 C CA . PHE A 1 297 ? -19.643 1.423 21.709 1.00 96.44 297 PHE A CA 1
ATOM 2349 C C . PHE A 1 297 ? -18.272 1.580 22.384 1.00 96.44 297 PHE A C 1
ATOM 2351 O O . PHE A 1 297 ? -17.262 1.112 21.851 1.00 96.44 297 PHE A O 1
ATOM 2358 N N . ALA A 1 298 ? -18.224 2.212 23.562 1.00 96.25 298 ALA A N 1
ATOM 2359 C CA . ALA A 1 298 ? -16.990 2.346 24.333 1.00 96.25 298 ALA A CA 1
ATOM 2360 C C . ALA A 1 298 ? -16.491 0.989 24.865 1.00 96.25 298 ALA A C 1
ATOM 2362 O O . ALA A 1 298 ? -15.293 0.725 24.794 1.00 96.25 298 ALA A O 1
ATOM 2363 N N . CYS A 1 299 ? -17.384 0.110 25.329 1.00 96.56 299 CYS A N 1
ATOM 2364 C CA . CYS A 1 299 ? -17.031 -1.247 25.760 1.00 96.56 299 CYS A CA 1
ATOM 2365 C C . CYS A 1 299 ? -16.464 -2.075 24.601 1.00 96.56 299 CYS A C 1
ATOM 2367 O O . CYS A 1 299 ? -15.383 -2.643 24.729 1.00 96.56 299 CYS A O 1
ATOM 2369 N N . ARG A 1 300 ? -17.126 -2.061 23.438 1.00 97.56 300 ARG A N 1
ATOM 2370 C CA . ARG A 1 300 ? -16.640 -2.696 22.203 1.00 97.56 300 ARG A CA 1
ATOM 2371 C C . ARG A 1 300 ? -15.225 -2.252 21.851 1.00 97.56 300 ARG A C 1
ATOM 2373 O O . ARG A 1 300 ? -14.376 -3.078 21.536 1.00 97.56 300 ARG A O 1
ATOM 2380 N N . MET A 1 301 ? -14.965 -0.947 21.908 1.00 97.12 301 MET A N 1
ATOM 2381 C CA . MET A 1 301 ? -13.638 -0.397 21.631 1.00 97.12 301 MET A CA 1
ATOM 2382 C C . MET A 1 301 ? -12.597 -0.870 22.653 1.00 97.12 301 MET A C 1
ATOM 2384 O O . MET A 1 301 ? -11.468 -1.171 22.269 1.00 97.12 301 MET A O 1
ATOM 2388 N N . ALA A 1 302 ? -12.963 -0.949 23.936 1.00 97.50 302 ALA A N 1
ATOM 2389 C CA . ALA A 1 302 ? -12.073 -1.440 24.985 1.00 97.50 302 ALA A CA 1
ATOM 2390 C C . ALA A 1 302 ? -11.679 -2.901 24.738 1.00 97.50 302 ALA A C 1
ATOM 2392 O O . ALA A 1 302 ? -10.488 -3.209 24.731 1.00 97.50 302 ALA A O 1
ATOM 2393 N N . VAL A 1 303 ? -12.662 -3.762 24.455 1.00 97.69 303 VAL A N 1
ATOM 2394 C CA . VAL A 1 303 ? -12.441 -5.181 24.140 1.00 97.69 303 VAL A CA 1
ATOM 2395 C C . VAL A 1 303 ? -11.604 -5.341 22.874 1.00 97.69 303 VAL A C 1
ATOM 2397 O O . VAL A 1 303 ? -10.605 -6.051 22.897 1.00 97.69 303 VAL A O 1
ATOM 2400 N N . ALA A 1 304 ? -11.929 -4.620 21.796 1.00 97.81 304 ALA A N 1
ATOM 2401 C CA . ALA A 1 304 ? -11.148 -4.668 20.561 1.00 97.81 304 ALA A CA 1
ATOM 2402 C C . ALA A 1 304 ? -9.682 -4.271 20.795 1.00 97.81 304 ALA A C 1
ATOM 2404 O O . ALA A 1 304 ? -8.777 -4.968 20.344 1.00 97.81 304 ALA A O 1
ATOM 2405 N N . ASN A 1 305 ? -9.429 -3.188 21.540 1.00 97.62 305 ASN A N 1
ATOM 2406 C CA . ASN A 1 305 ? -8.065 -2.791 21.886 1.00 97.62 305 ASN A CA 1
ATOM 2407 C C . ASN A 1 305 ? -7.360 -3.861 22.730 1.00 97.62 305 ASN A C 1
ATOM 2409 O O . ASN A 1 305 ? -6.196 -4.147 22.464 1.00 97.62 305 ASN A O 1
ATOM 2413 N N . ALA A 1 306 ? -8.048 -4.490 23.683 1.00 97.56 306 ALA A N 1
ATOM 2414 C CA . ALA A 1 306 ? -7.474 -5.546 24.515 1.00 97.56 306 ALA A CA 1
ATOM 2415 C C . ALA A 1 306 ? -7.082 -6.778 23.678 1.00 97.56 306 ALA A C 1
ATOM 2417 O O . ALA A 1 306 ? -5.956 -7.263 23.791 1.00 97.56 306 ALA A O 1
ATOM 2418 N N . ILE A 1 307 ? -7.946 -7.206 22.748 1.00 97.38 307 ILE A N 1
ATOM 2419 C CA . ILE A 1 307 ? -7.650 -8.290 21.797 1.00 97.38 307 ILE A CA 1
ATOM 2420 C C . ILE A 1 307 ? -6.403 -7.961 20.972 1.00 97.38 307 ILE A C 1
ATOM 2422 O O . ILE A 1 307 ? -5.554 -8.826 20.802 1.00 97.38 307 ILE A O 1
ATOM 2426 N N . THR A 1 308 ? -6.223 -6.717 20.506 1.00 96.94 308 THR A N 1
ATOM 2427 C CA . THR A 1 308 ? -5.007 -6.364 19.740 1.00 96.94 308 THR A CA 1
ATOM 2428 C C . THR A 1 308 ? -3.712 -6.437 20.540 1.00 96.94 308 THR A C 1
ATOM 2430 O O . THR A 1 308 ? -2.649 -6.571 19.937 1.00 96.94 308 THR A O 1
ATOM 2433 N N . LYS A 1 309 ? -3.784 -6.310 21.870 1.00 97.00 309 LYS A N 1
ATOM 2434 C CA . LYS A 1 309 ? -2.626 -6.430 22.763 1.00 97.00 309 LYS A CA 1
ATOM 2435 C C . LYS A 1 309 ? -2.317 -7.885 23.097 1.00 97.00 309 LYS A C 1
ATOM 2437 O O . LYS A 1 309 ? -1.146 -8.228 23.213 1.00 97.00 309 LYS A O 1
ATOM 2442 N N . LEU A 1 310 ? -3.348 -8.725 23.190 1.00 96.56 310 LEU A N 1
ATOM 2443 C CA . LEU A 1 310 ? -3.209 -10.165 23.395 1.00 96.56 310 LEU A CA 1
ATOM 2444 C C . LEU A 1 310 ? -2.748 -10.886 22.117 1.00 96.56 310 LEU A C 1
ATOM 2446 O O . LEU A 1 310 ? -1.821 -11.688 22.151 1.00 96.56 310 LEU A O 1
ATOM 2450 N N . LEU A 1 311 ? -3.375 -10.569 20.980 1.00 96.06 311 LEU A N 1
ATOM 2451 C CA . LEU A 1 311 ? -3.173 -11.210 19.681 1.00 96.06 311 LEU A CA 1
ATOM 2452 C C . LEU A 1 311 ? -2.803 -10.160 18.613 1.00 96.06 311 LEU A C 1
ATOM 2454 O O . LEU A 1 311 ? -3.681 -9.608 17.941 1.00 96.06 311 LEU A O 1
ATOM 2458 N N . PRO A 1 312 ? -1.501 -9.903 18.395 1.00 94.75 312 PRO A N 1
ATOM 2459 C CA . PRO A 1 312 ? -0.984 -8.925 17.433 1.00 94.75 312 PRO A CA 1
ATOM 2460 C C . PRO A 1 312 ? -1.626 -8.917 16.043 1.00 94.75 312 PRO A C 1
ATOM 2462 O O . PRO A 1 312 ? -1.985 -7.861 15.514 1.00 94.75 312 PRO A O 1
ATOM 2465 N N . LEU A 1 313 ? -1.786 -10.095 15.431 1.00 95.62 313 LEU A N 1
ATOM 2466 C CA . LEU A 1 313 ? -2.280 -10.223 14.056 1.00 95.62 313 LEU A CA 1
ATOM 2467 C C . LEU A 1 313 ? -3.778 -9.920 13.933 1.00 95.62 313 LEU A C 1
ATOM 2469 O O . LEU A 1 313 ? -4.222 -9.454 12.880 1.00 95.62 313 LEU A O 1
ATOM 2473 N N . ALA A 1 314 ? -4.544 -10.073 15.020 1.00 95.75 314 ALA A N 1
ATOM 2474 C CA . ALA A 1 314 ? -5.965 -9.727 15.057 1.00 95.75 314 ALA A CA 1
ATOM 2475 C C . ALA A 1 314 ? -6.201 -8.220 14.845 1.00 95.75 314 ALA A C 1
ATOM 2477 O O . ALA A 1 314 ? -7.286 -7.791 14.458 1.00 95.75 314 ALA A O 1
ATOM 2478 N N . ARG A 1 315 ? -5.169 -7.384 15.006 1.00 96.25 315 ARG A N 1
ATOM 2479 C CA . ARG A 1 315 ? -5.247 -5.943 14.745 1.00 96.25 315 ARG A CA 1
ATOM 2480 C C . ARG A 1 315 ? -5.616 -5.592 13.306 1.00 96.25 315 ARG A C 1
ATOM 2482 O O . ARG A 1 315 ? -6.255 -4.563 13.093 1.00 96.25 315 ARG A O 1
ATOM 2489 N N . ILE A 1 316 ? -5.231 -6.406 12.322 1.00 94.94 316 ILE A N 1
ATOM 2490 C CA . ILE A 1 316 ? -5.491 -6.126 10.903 1.00 94.94 316 ILE A CA 1
ATOM 2491 C C . ILE A 1 316 ? -6.999 -6.108 10.598 1.00 94.94 316 ILE A C 1
ATOM 2493 O O . ILE A 1 316 ? -7.478 -5.059 10.147 1.00 94.94 316 ILE A O 1
ATOM 2497 N N . PRO A 1 317 ? -7.765 -7.195 10.837 1.00 96.81 317 PRO A N 1
ATOM 2498 C CA . PRO A 1 317 ? -9.204 -7.190 10.577 1.00 96.81 317 PRO A CA 1
ATOM 2499 C C . PRO A 1 317 ? -9.936 -6.158 11.442 1.00 96.81 317 PRO A C 1
ATOM 2501 O O . PRO A 1 317 ? -10.696 -5.352 10.908 1.00 96.81 317 PRO A O 1
ATOM 2504 N N . LEU A 1 318 ? -9.600 -6.052 12.734 1.00 96.88 318 LEU A N 1
ATOM 2505 C CA . LEU A 1 318 ? -10.210 -5.080 13.653 1.00 96.88 318 LEU A CA 1
ATOM 2506 C C . LEU A 1 318 ? -10.023 -3.624 13.200 1.00 96.88 318 LEU A C 1
ATOM 2508 O O . LEU A 1 318 ? -10.920 -2.785 13.351 1.00 96.88 318 LEU A O 1
ATOM 2512 N N . LYS A 1 319 ? -8.854 -3.296 12.632 1.00 96.81 319 LYS A N 1
ATOM 2513 C CA . LYS A 1 319 ? -8.588 -1.961 12.090 1.00 96.81 319 LYS A CA 1
ATOM 2514 C C . LYS A 1 319 ? -9.408 -1.693 10.831 1.00 96.81 319 LYS A C 1
ATOM 2516 O O . LYS A 1 319 ? -9.935 -0.588 10.705 1.00 96.81 319 LYS A O 1
ATOM 2521 N N . LYS A 1 320 ? -9.512 -2.673 9.927 1.00 94.88 320 LYS A N 1
ATOM 2522 C CA . LYS A 1 320 ? -10.273 -2.555 8.671 1.00 94.88 320 LYS A CA 1
ATOM 2523 C C . LYS A 1 320 ? -11.783 -2.460 8.911 1.00 94.88 320 LYS A C 1
ATOM 2525 O O . LYS A 1 320 ? -12.431 -1.660 8.248 1.00 94.88 320 LYS A O 1
ATOM 2530 N N . ALA A 1 321 ? -12.306 -3.174 9.907 1.00 95.50 321 ALA A N 1
ATOM 2531 C CA . ALA A 1 321 ? -13.704 -3.094 10.341 1.00 95.50 321 ALA A CA 1
ATOM 2532 C C . ALA A 1 321 ? -14.044 -1.797 11.113 1.00 95.50 321 ALA A C 1
ATOM 2534 O O . ALA A 1 321 ? -15.195 -1.550 11.462 1.00 95.50 321 ALA A O 1
ATOM 2535 N N . GLY A 1 322 ? -13.054 -0.946 11.412 1.00 95.88 322 GLY A N 1
ATOM 2536 C CA . GLY A 1 322 ? -13.274 0.328 12.102 1.00 95.88 322 GLY A CA 1
ATOM 2537 C C . GLY A 1 322 ? -13.524 0.211 13.611 1.00 95.88 322 GLY A C 1
ATOM 2538 O O . GLY A 1 322 ? -13.880 1.209 14.240 1.00 95.88 322 GLY A O 1
ATOM 2539 N N . LEU A 1 323 ? -13.282 -0.950 14.227 1.00 96.12 323 LEU A N 1
ATOM 2540 C CA . LEU A 1 323 ? -13.501 -1.178 15.665 1.00 96.12 323 LEU A CA 1
ATOM 2541 C C . LEU A 1 323 ? -12.493 -0.447 16.558 1.00 96.12 323 LEU A C 1
ATOM 2543 O O . LEU A 1 323 ? -12.821 -0.019 17.661 1.00 96.12 323 LEU A O 1
ATOM 2547 N N . LEU A 1 324 ? -11.280 -0.237 16.043 1.00 95.81 324 LEU A N 1
ATOM 2548 C CA . LEU A 1 324 ? -10.213 0.517 16.713 1.00 95.81 324 LEU A CA 1
ATOM 2549 C C . LEU A 1 324 ? -10.302 2.033 16.451 1.00 95.81 324 LEU A C 1
ATOM 2551 O O . LEU A 1 324 ? -9.386 2.785 16.795 1.00 95.81 324 LEU A O 1
ATOM 2555 N N . SER A 1 325 ? -11.339 2.496 15.742 1.00 94.44 325 SER A N 1
ATOM 2556 C CA . SER A 1 325 ? -11.508 3.913 15.414 1.00 94.44 325 SER A CA 1
ATOM 2557 C C . SER A 1 325 ? -12.162 4.669 16.571 1.00 94.44 325 SER A C 1
ATOM 2559 O O . SER A 1 325 ? -13.157 4.229 17.139 1.00 94.44 325 SER A O 1
ATOM 2561 N N . VAL A 1 326 ? -11.591 5.821 16.932 1.00 93.25 326 VAL A N 1
ATOM 2562 C CA . VAL A 1 326 ? -12.101 6.648 18.032 1.00 93.25 326 VAL A CA 1
ATOM 2563 C C . VAL A 1 326 ? -12.947 7.780 17.475 1.00 93.25 326 VAL A C 1
ATOM 2565 O O . VAL A 1 326 ? -12.425 8.703 16.843 1.00 93.25 326 VAL A O 1
ATOM 2568 N N . ASP A 1 327 ? -14.242 7.736 17.767 1.00 90.38 327 ASP A N 1
ATOM 2569 C CA . ASP A 1 327 ? -15.151 8.848 17.527 1.00 90.38 327 ASP A CA 1
ATOM 2570 C C . ASP A 1 327 ? -14.973 9.927 18.610 1.00 90.38 327 ASP A C 1
ATOM 2572 O O . ASP A 1 327 ? -14.974 9.646 19.810 1.00 90.38 327 ASP A O 1
ATOM 2576 N N . ARG A 1 328 ? -14.793 11.181 18.183 1.00 92.06 328 ARG A N 1
ATOM 2577 C CA . ARG A 1 328 ? -14.516 12.328 19.062 1.00 92.06 328 ARG A CA 1
ATOM 2578 C C . ARG A 1 328 ? -15.748 13.190 19.346 1.00 92.06 328 ARG A C 1
ATOM 2580 O O . ARG A 1 328 ? -15.588 14.290 19.880 1.00 92.06 328 ARG A O 1
ATOM 2587 N N . ARG A 1 329 ? -16.957 12.735 18.992 1.00 90.56 329 ARG A N 1
ATOM 2588 C CA . ARG A 1 329 ? -18.209 13.435 19.324 1.00 90.56 329 ARG A CA 1
ATOM 2589 C C . ARG A 1 329 ? -18.327 13.677 20.831 1.00 90.56 329 ARG A C 1
ATOM 2591 O O . ARG A 1 329 ? -17.913 12.845 21.636 1.00 90.56 329 ARG A O 1
ATOM 2598 N N . ARG A 1 330 ? -18.885 14.839 21.187 1.00 90.94 330 ARG A N 1
ATOM 2599 C CA . ARG A 1 330 ? -19.199 15.233 22.563 1.00 90.94 330 ARG A CA 1
ATOM 2600 C C . ARG A 1 330 ? -20.566 15.899 22.637 1.00 90.94 330 ARG A C 1
ATOM 2602 O O . ARG A 1 330 ? -20.938 16.627 21.712 1.00 90.94 330 ARG A O 1
ATOM 2609 N N . GLU A 1 331 ? -21.287 15.708 23.734 1.00 87.50 331 GLU A N 1
ATOM 2610 C CA . GLU A 1 331 ? -22.406 16.589 24.067 1.00 87.50 331 GLU A CA 1
ATOM 2611 C C . GLU A 1 331 ? -21.910 18.051 24.149 1.00 87.50 331 GLU A C 1
ATOM 2613 O O . GLU A 1 331 ? -20.849 18.305 24.730 1.00 87.50 331 GLU A O 1
ATOM 2618 N N . PRO A 1 332 ? -22.638 19.036 23.580 1.00 89.50 332 PRO A N 1
ATOM 2619 C CA . PRO A 1 332 ? -22.291 20.440 23.760 1.00 89.50 332 PRO A CA 1
ATOM 2620 C C . PRO A 1 332 ? -22.217 20.789 25.247 1.00 89.50 332 PRO A C 1
ATOM 2622 O O . PRO A 1 332 ? -23.078 20.377 26.030 1.00 89.50 332 PRO A O 1
ATOM 2625 N N . GLY A 1 333 ? -21.187 21.549 25.624 1.00 90.56 333 GLY A N 1
ATOM 2626 C CA . GLY A 1 333 ? -21.023 22.020 26.994 1.00 90.56 333 GLY A CA 1
ATOM 2627 C C . GLY A 1 333 ? -22.209 22.873 27.446 1.00 90.56 333 GLY A C 1
ATOM 2628 O O . GLY A 1 333 ? -22.877 23.509 26.630 1.00 90.56 333 GLY A O 1
ATOM 2629 N N . GLN A 1 334 ? -22.453 22.891 28.756 1.00 93.56 334 GLN A N 1
ATOM 2630 C CA . GLN A 1 334 ? -23.502 23.718 29.343 1.00 93.56 334 GLN A CA 1
ATOM 2631 C C . GLN A 1 334 ? -23.229 25.201 29.052 1.00 93.56 334 GLN A C 1
ATOM 2633 O O . GLN A 1 334 ? -22.171 25.720 29.406 1.00 93.56 334 GLN A O 1
ATOM 2638 N N . PHE A 1 335 ? -24.194 25.893 28.448 1.00 94.38 335 PHE A N 1
ATOM 2639 C CA . PHE A 1 335 ? -24.101 27.310 28.118 1.00 94.38 335 PHE A CA 1
ATOM 2640 C C . PHE A 1 335 ? -25.397 28.061 28.483 1.00 94.38 335 PHE A C 1
ATOM 2642 O O . PHE A 1 335 ? -26.465 27.749 27.949 1.00 94.38 335 PHE A O 1
ATOM 2649 N N . PRO A 1 336 ? -25.332 29.094 29.349 1.00 93.06 336 PRO A N 1
ATOM 2650 C CA . PRO A 1 336 ? -26.515 29.775 29.901 1.00 93.06 336 PRO A CA 1
ATOM 2651 C C . PRO A 1 336 ? -27.320 30.602 28.877 1.00 93.06 336 PRO A C 1
ATOM 2653 O O . PRO A 1 336 ? -28.434 31.055 29.164 1.00 93.06 336 PRO A O 1
ATOM 2656 N N . GLY A 1 337 ? -26.776 30.827 27.676 1.00 92.75 337 GLY A N 1
ATOM 2657 C CA . GLY A 1 337 ? -27.489 31.509 26.593 1.00 92.75 337 GLY A CA 1
ATOM 2658 C C . GLY A 1 337 ? -28.598 30.667 25.950 1.00 92.75 337 GLY A C 1
ATOM 2659 O O . GLY A 1 337 ? -29.506 31.233 25.339 1.00 92.75 337 GLY A O 1
ATOM 2660 N N . PHE A 1 338 ? -28.569 29.342 26.113 1.00 95.69 338 PHE A N 1
ATOM 2661 C CA . PHE A 1 338 ? -29.613 28.441 25.623 1.00 95.69 338 PHE A CA 1
ATOM 2662 C C . PHE A 1 338 ? -30.656 28.145 26.707 1.00 95.69 338 PHE A C 1
ATOM 2664 O O . PHE A 1 338 ? -30.340 28.110 27.892 1.00 95.69 338 PHE A O 1
ATOM 2671 N N . VAL A 1 339 ? -31.906 27.920 26.298 1.00 93.44 339 VAL A N 1
ATOM 2672 C CA . VAL A 1 339 ? -33.039 27.616 27.193 1.00 93.44 339 VAL A CA 1
ATOM 2673 C C . VAL A 1 339 ? -32.866 26.252 27.860 1.00 93.44 339 VAL A C 1
ATOM 2675 O O . VAL A 1 339 ? -33.104 26.109 29.051 1.00 93.44 339 VAL A O 1
ATOM 2678 N N . ASP A 1 340 ? -32.420 25.262 27.091 1.00 89.94 340 ASP A N 1
ATOM 2679 C CA . ASP A 1 340 ? -32.100 23.904 27.546 1.00 89.94 340 ASP A CA 1
ATOM 2680 C C . ASP A 1 340 ? -30.656 23.779 28.063 1.00 89.94 340 ASP A C 1
ATOM 2682 O O . ASP A 1 340 ? -30.202 22.686 28.396 1.00 89.94 340 ASP A O 1
ATOM 2686 N N . GLY A 1 341 ? -29.906 24.887 28.070 1.00 92.56 341 GLY A N 1
ATOM 2687 C CA . GLY A 1 341 ? -28.493 24.907 28.419 1.00 92.56 341 GLY A CA 1
ATOM 2688 C C . GLY A 1 341 ? -27.543 24.339 27.364 1.00 92.56 341 GLY A C 1
ATOM 2689 O O . GLY A 1 341 ? -26.345 24.322 27.625 1.00 92.56 341 GLY A O 1
ATOM 2690 N N . LYS A 1 342 ? -28.014 23.886 26.190 1.00 92.31 342 LYS A N 1
ATOM 2691 C CA . LYS A 1 342 ? -27.157 23.223 25.186 1.00 92.31 342 LYS A CA 1
ATOM 2692 C C . LYS A 1 342 ? -27.345 23.722 23.756 1.00 92.31 342 LYS A C 1
ATOM 2694 O O . LYS A 1 342 ? -26.355 24.060 23.114 1.00 92.31 342 LYS A O 1
ATOM 2699 N N . LYS A 1 343 ? -28.569 23.714 23.216 1.00 93.56 343 LYS A N 1
ATOM 2700 C CA . LYS A 1 343 ? -28.809 23.962 21.777 1.00 93.56 343 LYS A CA 1
ATOM 2701 C C . LYS A 1 343 ? -29.974 24.907 21.499 1.00 93.56 343 LYS A C 1
ATOM 2703 O O . LYS A 1 343 ? -29.932 25.650 20.516 1.00 93.56 343 LYS A O 1
ATOM 2708 N N . ASN A 1 344 ? -31.009 24.903 22.332 1.00 93.38 344 ASN A N 1
ATOM 2709 C CA . ASN A 1 344 ? -32.237 25.639 22.055 1.00 93.38 344 ASN A CA 1
ATOM 2710 C C . ASN A 1 344 ? -32.070 27.124 22.367 1.00 93.38 344 ASN A C 1
ATOM 2712 O O . ASN A 1 344 ? -31.970 27.534 23.525 1.00 93.38 344 ASN A O 1
ATOM 2716 N N . LYS A 1 345 ? -32.038 27.958 21.323 1.00 94.31 345 LYS A N 1
ATOM 2717 C CA . LYS A 1 345 ? -31.975 29.418 21.472 1.00 94.31 345 LYS A CA 1
ATOM 2718 C C . LYS A 1 345 ? -33.243 29.947 22.149 1.00 94.31 345 LYS A C 1
ATOM 2720 O O . LYS A 1 345 ? -34.319 29.360 22.047 1.00 94.31 345 LYS A O 1
ATOM 2725 N N . ARG A 1 346 ? -33.113 31.089 22.828 1.00 93.69 346 ARG A N 1
ATOM 2726 C CA . ARG A 1 346 ? -34.258 31.819 23.394 1.00 93.69 346 ARG A CA 1
ATOM 2727 C C . ARG A 1 346 ? -35.190 32.304 22.279 1.00 93.69 346 ARG A C 1
ATOM 2729 O O . ARG A 1 346 ? -34.750 32.502 21.146 1.00 93.69 346 ARG A O 1
ATOM 2736 N N . LYS A 1 347 ? -36.473 32.497 22.606 1.00 94.12 347 LYS A N 1
ATOM 2737 C CA . LYS A 1 347 ? -37.475 32.993 21.651 1.00 94.12 347 LYS A CA 1
ATOM 2738 C C . LYS A 1 347 ? -37.036 34.340 21.076 1.00 94.12 347 LYS A C 1
ATOM 2740 O O . LYS A 1 347 ? -36.654 35.241 21.818 1.00 94.12 347 LYS A O 1
ATOM 2745 N N . PHE A 1 348 ? -37.117 34.458 19.758 1.00 95.56 348 PHE A N 1
ATOM 2746 C CA . PHE A 1 348 ? -36.882 35.697 19.030 1.00 95.56 348 PHE A CA 1
ATOM 2747 C C . PHE A 1 348 ? -38.224 36.370 18.723 1.00 95.56 348 PHE A C 1
ATOM 2749 O O . PHE A 1 348 ? -39.154 35.697 18.281 1.00 95.56 348 PHE A O 1
ATOM 2756 N N . ALA A 1 349 ? -38.318 37.683 18.939 1.00 93.75 349 ALA A N 1
ATOM 2757 C CA . ALA A 1 349 ? -39.460 38.504 18.544 1.00 93.75 349 ALA A CA 1
ATOM 2758 C C . ALA A 1 349 ? -38.960 39.661 17.670 1.00 93.75 349 ALA A C 1
ATOM 2760 O O . ALA A 1 349 ? -38.048 40.389 18.067 1.00 93.75 349 ALA A O 1
ATOM 2761 N N . LYS A 1 350 ? -39.534 39.807 16.470 1.00 89.31 350 LYS A N 1
ATOM 2762 C CA . LYS A 1 350 ? -39.239 40.931 15.573 1.00 89.31 350 LYS A CA 1
ATOM 2763 C C . LYS A 1 350 ? -39.965 42.178 16.091 1.00 89.31 350 LYS A C 1
ATOM 2765 O O . LYS A 1 350 ? -41.113 42.064 16.510 1.00 89.31 350 LYS A O 1
ATOM 2770 N N . ARG A 1 351 ? -39.273 43.319 16.089 1.00 75.12 351 ARG A N 1
ATOM 2771 C CA . ARG A 1 351 ? -39.826 44.614 16.502 1.00 75.12 351 ARG A CA 1
ATOM 2772 C C . ARG A 1 351 ? -40.787 45.176 15.465 1.00 75.12 351 ARG A C 1
ATOM 2774 O O . ARG A 1 351 ? -40.490 44.999 14.259 1.00 75.12 351 ARG A O 1
#

Sequence (351 aa):
MYPGEYVPAGHNTLSSLRDELRSDLTAQSLKEAWMRVSGGMYFKSIDDYYASVDGLDQEQLGEIVSALLPDLRKYEAQALVTKVLESLSKPADSPSRQLSRTITADAVGLDNAPGHYTNFLEWMGRMTETKAFKTEHALFEFSRRKFNREDVRVMFENYNLMSKATLEADSTDSYSHFYTVLHDFSRKVAGEDTRHQIGVRIDPAEVDPETGIAVGHGRADGQKYMFTALIRENRDHNGSVTLLGKPLSVAFDDKSWLMEMVLMPFDEAKLDFRDFDVNLISEGKAMPSFANEIAAFACRMAVANAITKLLPLARIPLKKAGLLSVDRRREPGQFPGFVDGKKNKRKFAKR

InterPro domains:
  IPR000754 Small ribosomal subunit protein uS9 [PF00380] (236-338)
  IPR014721 Small ribosomal subunit protein uS5 domain 2-type fold, subgroup [G3DSA:3.30.230.10] (219-351)
  IPR020568 Ribosomal protein uS5 domain 2-type superfamily [SSF54211] (220-350)